Protein AF-A0A928LI05-F1 (afdb_monomer_lite)

Structure (mmCIF, N/CA/C/O backbone):
data_AF-A0A928LI05-F1
#
_entry.id   AF-A0A928LI05-F1
#
loop_
_atom_site.group_PDB
_atom_site.id
_atom_site.type_symbol
_atom_site.label_atom_id
_atom_site.label_alt_id
_atom_site.label_comp_id
_atom_site.label_asym_id
_atom_site.label_entity_id
_atom_site.label_seq_id
_atom_site.pdbx_PDB_ins_code
_atom_site.Cartn_x
_atom_site.Cartn_y
_atom_site.Cartn_z
_atom_site.occupancy
_atom_site.B_iso_or_equiv
_atom_site.auth_seq_id
_atom_site.auth_comp_id
_atom_site.auth_asym_id
_atom_site.auth_atom_id
_atom_site.pdbx_PDB_model_num
ATOM 1 N N . MET A 1 1 ? 38.694 4.059 -34.539 1.00 35.62 1 MET A N 1
ATOM 2 C CA . MET A 1 1 ? 37.375 4.054 -35.201 1.00 35.62 1 MET A CA 1
ATOM 3 C C . MET A 1 1 ? 36.638 2.819 -34.722 1.00 35.62 1 MET A C 1
ATOM 5 O O . MET A 1 1 ? 36.897 1.745 -35.237 1.00 35.62 1 MET A O 1
ATOM 9 N N . TYR A 1 2 ? 35.815 2.958 -33.686 1.00 33.38 2 TYR A N 1
ATOM 10 C CA . TYR A 1 2 ? 34.869 1.930 -33.255 1.00 33.38 2 TYR A CA 1
ATOM 11 C C . TYR A 1 2 ? 33.498 2.598 -33.219 1.00 33.38 2 TYR A C 1
ATOM 13 O O . TYR A 1 2 ? 33.372 3.702 -32.688 1.00 33.38 2 TYR A O 1
ATOM 21 N N . GLY A 1 3 ? 32.549 1.992 -33.929 1.00 30.16 3 GLY A N 1
ATOM 22 C CA . GLY A 1 3 ? 31.228 2.540 -34.193 1.00 30.16 3 GLY A CA 1
ATOM 23 C C . GLY A 1 3 ? 30.350 2.525 -32.948 1.00 30.16 3 GLY A C 1
ATOM 24 O O . GLY A 1 3 ? 30.260 1.513 -32.259 1.00 30.16 3 GLY A O 1
ATOM 25 N N . CYS A 1 4 ? 29.707 3.661 -32.692 1.00 33.50 4 CYS A N 1
ATOM 26 C CA . CYS A 1 4 ? 28.509 3.740 -31.873 1.00 33.50 4 CYS A CA 1
ATOM 27 C C . CYS A 1 4 ? 27.337 3.184 -32.686 1.00 33.50 4 CYS A C 1
ATOM 29 O O . CYS A 1 4 ? 26.903 3.846 -33.627 1.00 33.50 4 CYS A O 1
ATOM 31 N N . ASP A 1 5 ? 26.796 2.032 -32.298 1.00 34.16 5 ASP A N 1
ATOM 32 C CA . ASP A 1 5 ? 25.408 1.692 -32.617 1.00 34.16 5 ASP A CA 1
ATOM 33 C C . ASP A 1 5 ? 24.528 2.186 -31.466 1.00 34.16 5 ASP A C 1
ATOM 35 O O . ASP A 1 5 ? 24.320 1.518 -30.456 1.00 34.16 5 ASP A O 1
ATOM 39 N N . PHE A 1 6 ? 24.059 3.425 -31.605 1.00 36.88 6 PHE A N 1
ATOM 40 C CA . PHE A 1 6 ? 23.029 4.014 -30.755 1.00 36.88 6 PHE A CA 1
ATOM 41 C C . PHE A 1 6 ? 21.668 3.638 -31.361 1.00 36.88 6 PHE A C 1
ATOM 43 O O . PHE A 1 6 ? 21.236 4.237 -32.347 1.00 36.88 6 PHE A O 1
ATOM 50 N N . SER A 1 7 ? 20.981 2.636 -30.804 1.00 37.03 7 SER A N 1
ATOM 51 C CA . SER A 1 7 ? 19.600 2.317 -31.197 1.00 37.03 7 SER A CA 1
ATOM 52 C C . SER A 1 7 ? 18.637 3.348 -30.597 1.00 37.03 7 SER A C 1
ATOM 54 O O . SER A 1 7 ? 18.032 3.144 -29.546 1.00 37.03 7 SER A O 1
ATOM 56 N N . LEU A 1 8 ? 18.493 4.473 -31.293 1.00 40.19 8 LEU A N 1
ATOM 57 C CA . LEU A 1 8 ? 17.522 5.531 -31.028 1.00 40.19 8 LEU A CA 1
ATOM 58 C C . LEU A 1 8 ? 16.100 5.031 -31.372 1.00 40.19 8 LEU A C 1
ATOM 60 O O . LEU A 1 8 ? 15.651 5.166 -32.508 1.00 40.19 8 LEU A O 1
ATOM 64 N N . LYS A 1 9 ? 15.393 4.410 -30.416 1.00 37.53 9 LYS A N 1
ATOM 65 C CA . LYS A 1 9 ? 14.035 3.852 -30.630 1.00 37.53 9 LYS A CA 1
ATOM 66 C C . LYS A 1 9 ? 12.899 4.509 -29.839 1.00 37.53 9 LYS A C 1
ATOM 68 O O . LYS A 1 9 ? 11.770 4.037 -29.912 1.00 37.53 9 LYS A O 1
ATOM 73 N N . LYS A 1 10 ? 13.133 5.623 -29.146 1.00 37.00 10 LYS A N 1
ATOM 74 C CA . LYS A 1 10 ? 12.058 6.364 -28.465 1.00 37.00 10 LYS A CA 1
ATOM 75 C C . LYS A 1 10 ? 11.673 7.608 -29.276 1.00 37.00 10 LYS A C 1
ATOM 77 O O . LYS A 1 10 ? 12.203 8.689 -29.055 1.00 37.00 10 LYS A O 1
ATOM 82 N N . PHE A 1 11 ? 10.767 7.435 -30.243 1.00 36.62 11 PHE A N 1
ATOM 83 C CA . PHE A 1 11 ? 10.037 8.534 -30.889 1.00 36.62 11 PHE A CA 1
ATOM 84 C C . PHE A 1 11 ? 8.582 8.510 -30.408 1.00 36.62 11 PHE A C 1
ATOM 86 O O . PHE A 1 11 ? 7.882 7.512 -30.556 1.00 36.62 11 PHE A O 1
ATOM 93 N N . ILE A 1 12 ? 8.162 9.614 -29.794 1.00 44.81 12 ILE A N 1
ATOM 94 C CA . ILE A 1 12 ? 6.863 9.804 -29.145 1.00 44.81 12 ILE A CA 1
ATOM 95 C C . ILE A 1 12 ? 5.776 10.036 -30.204 1.00 44.81 12 ILE A C 1
ATOM 97 O O . ILE A 1 12 ? 5.910 10.921 -31.050 1.00 44.81 12 ILE A O 1
ATOM 101 N N . ILE A 1 13 ? 4.666 9.302 -30.109 1.00 42.38 13 ILE A N 1
ATOM 102 C CA . ILE A 1 13 ? 3.385 9.640 -30.743 1.00 42.38 13 ILE A CA 1
ATOM 103 C C . ILE A 1 13 ? 2.325 9.595 -29.644 1.00 42.38 13 ILE A C 1
ATOM 105 O O . ILE A 1 13 ? 2.112 8.531 -29.082 1.00 42.38 13 ILE A O 1
ATOM 109 N N . PHE A 1 14 ? 1.703 10.738 -29.330 1.00 35.16 14 PHE A N 1
ATOM 110 C CA . PHE A 1 14 ? 0.244 10.939 -29.253 1.00 35.16 14 PHE A CA 1
ATOM 111 C C . PHE A 1 14 ? -0.089 12.304 -28.626 1.00 35.16 14 PHE A C 1
ATOM 113 O O . PHE A 1 14 ? 0.187 12.555 -27.458 1.00 35.16 14 PHE A O 1
ATOM 120 N N . LEU A 1 15 ? -0.769 13.162 -29.391 1.00 35.78 15 LEU A N 1
ATOM 121 C CA . LEU A 1 15 ? -1.708 14.137 -28.837 1.00 35.78 15 LEU A CA 1
ATOM 122 C C . LEU A 1 15 ? -2.837 14.349 -29.857 1.00 35.78 15 LEU A C 1
ATOM 124 O O . LEU A 1 15 ? -2.692 15.098 -30.819 1.00 35.78 15 LEU A O 1
ATOM 128 N N . SER A 1 16 ? -3.964 13.664 -29.668 1.00 35.00 16 SER A N 1
ATOM 129 C CA . SER A 1 16 ? -5.216 13.975 -30.366 1.00 35.00 16 SER A CA 1
ATOM 130 C C . SER A 1 16 ? -6.289 14.283 -29.328 1.00 35.00 16 SER A C 1
ATOM 132 O O . SER A 1 16 ? -7.023 13.404 -28.882 1.00 35.00 16 SER A O 1
ATOM 134 N N . LEU A 1 17 ? -6.352 15.550 -28.924 1.00 31.86 17 LEU A N 1
ATOM 135 C CA . LEU A 1 17 ? -7.432 16.086 -28.105 1.00 31.86 17 LEU A CA 1
ATOM 136 C C . LEU A 1 17 ? -8.541 16.575 -29.053 1.00 31.86 17 LEU A C 1
ATOM 138 O O . LEU A 1 17 ? -8.465 17.676 -29.595 1.00 31.86 17 LEU A O 1
ATOM 142 N N . SER A 1 18 ? -9.563 15.755 -29.303 1.00 34.84 18 SER A N 1
ATOM 143 C CA . SER A 1 18 ? -10.775 16.211 -29.994 1.00 34.84 18 SER A CA 1
ATOM 144 C C . SER A 1 18 ? -11.786 16.720 -28.969 1.00 34.84 18 SER A C 1
ATOM 146 O O . SER A 1 18 ? -12.532 15.950 -28.372 1.00 34.84 18 SER A O 1
ATOM 148 N N . PHE A 1 19 ? -11.815 18.040 -28.785 1.00 33.72 19 PHE A N 1
ATOM 149 C CA . PHE A 1 19 ? -12.934 18.747 -28.166 1.00 33.72 19 PHE A CA 1
ATOM 150 C C . PHE A 1 19 ? -14.145 18.692 -29.110 1.00 33.72 19 PHE A C 1
ATOM 152 O O . PHE A 1 19 ? -14.134 19.316 -30.171 1.00 33.72 19 PHE A O 1
ATOM 159 N N . LEU A 1 20 ? -15.203 17.978 -28.726 1.00 33.56 20 LEU A N 1
ATOM 160 C CA . LEU A 1 20 ? -16.523 18.113 -29.343 1.00 33.56 20 LEU A CA 1
ATOM 161 C C . LEU A 1 20 ? -17.360 19.074 -28.496 1.00 33.56 20 LEU A C 1
ATOM 163 O O . LEU A 1 20 ? -17.925 18.707 -27.468 1.00 33.56 20 LEU A O 1
ATOM 167 N N . LEU A 1 21 ? -17.404 20.328 -28.948 1.00 34.56 21 LEU A N 1
ATOM 168 C CA . LEU A 1 21 ? -18.367 21.331 -28.510 1.00 34.56 21 LEU A CA 1
ATOM 169 C C . LEU A 1 21 ? -19.770 20.929 -28.973 1.00 34.56 21 LEU A C 1
ATOM 171 O O . LEU A 1 21 ? -20.032 20.745 -30.163 1.00 34.56 21 LEU A O 1
ATOM 175 N N . THR A 1 22 ? -20.679 20.832 -28.012 1.00 39.22 22 THR A N 1
ATOM 176 C CA . THR A 1 22 ? -22.116 20.707 -28.226 1.00 39.22 22 THR A CA 1
ATOM 177 C C . THR A 1 22 ? -22.675 22.014 -28.787 1.00 39.22 22 THR A C 1
ATOM 179 O O . THR A 1 22 ? -22.480 23.091 -28.227 1.00 39.22 22 THR A O 1
ATOM 182 N N . SER A 1 23 ? -23.424 21.925 -29.887 1.00 38.59 23 SER A N 1
ATOM 183 C CA . SER A 1 23 ? -24.364 22.972 -30.287 1.00 38.59 23 SER A CA 1
ATOM 184 C C . SER A 1 23 ? -25.741 22.350 -30.496 1.00 38.59 23 SER A C 1
ATOM 186 O O . SER A 1 23 ? -25.925 21.398 -31.251 1.00 38.59 23 SER A O 1
ATOM 188 N N . LEU A 1 24 ? -26.700 22.874 -29.737 1.00 39.91 24 LEU A N 1
ATOM 189 C CA . LEU A 1 24 ? -28.123 22.596 -29.855 1.00 39.91 24 LEU A CA 1
ATOM 190 C C . LEU A 1 24 ? -28.668 23.256 -31.123 1.00 39.91 24 LEU A C 1
ATOM 192 O O . LEU A 1 24 ? -28.438 24.441 -31.354 1.00 39.91 24 LEU A O 1
ATOM 196 N N . SER A 1 25 ? -29.497 22.533 -31.871 1.00 35.75 25 SER A N 1
ATOM 197 C CA . SER A 1 25 ? -30.634 23.139 -32.562 1.00 35.75 25 SER A CA 1
ATOM 198 C C . SER A 1 25 ? -31.793 22.145 -32.681 1.00 35.75 25 SER A C 1
ATOM 200 O O . SER A 1 25 ? -31.625 20.930 -32.717 1.00 35.75 25 SER A O 1
ATOM 202 N N . VAL A 1 26 ? -32.979 22.735 -32.609 1.00 35.50 26 VAL A N 1
ATOM 203 C CA . VAL A 1 26 ? -34.325 22.187 -32.423 1.00 35.50 26 VAL A CA 1
ATOM 204 C C . VAL A 1 26 ? -34.927 21.734 -33.761 1.00 35.50 26 VAL A C 1
ATOM 206 O O . VAL A 1 26 ? -34.692 22.400 -34.764 1.00 35.50 26 VAL A O 1
ATOM 209 N N . GLY A 1 27 ? -35.809 20.718 -33.767 1.00 25.50 27 GLY A N 1
ATOM 210 C CA . GLY A 1 27 ? -36.895 20.669 -34.767 1.00 25.50 27 GLY A CA 1
ATOM 211 C C . GLY A 1 27 ? -37.465 19.305 -35.191 1.00 25.50 27 GLY A C 1
ATOM 212 O O . GLY A 1 27 ? -36.929 18.676 -36.087 1.00 25.50 27 GLY A O 1
ATOM 213 N N . CYS A 1 28 ? -38.613 18.953 -34.594 1.00 27.45 28 CYS A N 1
ATOM 214 C CA . CYS A 1 28 ? -39.814 18.260 -35.118 1.00 27.45 28 CYS A CA 1
ATOM 215 C C . CYS A 1 28 ? -39.770 16.953 -35.961 1.00 27.45 28 CYS A C 1
ATOM 217 O O . CYS A 1 28 ? -39.281 16.916 -37.081 1.00 27.45 28 CYS A O 1
ATOM 219 N N . ASN A 1 29 ? -40.482 15.948 -35.413 1.00 32.44 29 ASN A N 1
ATOM 220 C CA . ASN A 1 29 ? -41.374 14.925 -36.006 1.00 32.44 29 ASN A CA 1
ATOM 221 C C . ASN A 1 29 ? -41.330 14.627 -37.521 1.00 32.44 29 ASN A C 1
ATOM 223 O O . ASN A 1 29 ? -41.657 15.492 -38.322 1.00 32.44 29 ASN A O 1
ATOM 227 N N . ASP A 1 30 ? -41.246 13.334 -37.871 1.00 32.03 30 ASP A N 1
ATOM 228 C CA . ASP A 1 30 ? -42.437 12.587 -38.320 1.00 32.03 30 ASP A CA 1
ATOM 229 C C . ASP A 1 30 ? -42.243 11.056 -38.342 1.00 32.03 30 ASP A C 1
ATOM 231 O O . ASP A 1 30 ? -41.158 10.527 -38.580 1.00 32.03 30 ASP A O 1
ATOM 235 N N . LYS A 1 31 ? -43.342 10.335 -38.088 1.00 30.92 31 LYS A N 1
ATOM 236 C CA . LYS A 1 31 ? -43.483 8.874 -38.237 1.00 30.92 31 LYS A CA 1
ATOM 237 C C . LYS A 1 31 ? -43.527 8.480 -39.720 1.00 30.92 31 LYS A C 1
ATOM 239 O O . LYS A 1 31 ? -44.262 9.111 -40.474 1.00 30.92 31 LYS A O 1
ATOM 244 N N . LYS A 1 32 ? -42.987 7.301 -40.070 1.00 29.84 32 LYS A N 1
ATOM 245 C CA . LYS A 1 32 ? -43.765 6.217 -40.717 1.00 29.84 32 LYS A CA 1
ATOM 246 C C . LYS A 1 32 ? -43.002 4.895 -40.833 1.00 29.84 32 LYS A C 1
ATOM 248 O O . LYS A 1 32 ? -41.791 4.846 -40.999 1.00 29.84 32 LYS A O 1
ATOM 253 N N . GLU A 1 33 ? -43.794 3.836 -40.711 1.00 28.77 33 GLU A N 1
ATOM 254 C CA . GLU A 1 33 ? -43.469 2.414 -40.758 1.00 28.77 33 GLU A CA 1
ATOM 255 C C . GLU A 1 33 ? -42.893 1.947 -42.104 1.00 28.77 33 GLU A C 1
ATOM 257 O O . GLU A 1 33 ? -43.235 2.475 -43.160 1.00 28.77 33 GLU A O 1
ATOM 262 N N . GLY A 1 34 ? -42.133 0.848 -42.073 1.00 27.73 34 GLY A N 1
ATOM 263 C CA . GLY A 1 34 ? -41.734 0.103 -43.266 1.00 27.73 34 GLY A CA 1
ATOM 264 C C . GLY A 1 34 ? -41.150 -1.264 -42.920 1.00 27.73 34 GLY A C 1
ATOM 265 O O . GLY A 1 34 ? -39.995 -1.392 -42.545 1.00 27.73 34 GLY A O 1
ATOM 266 N N . LYS A 1 35 ? -41.995 -2.288 -42.997 1.00 27.44 35 LYS A N 1
ATOM 267 C CA . LYS A 1 35 ? -41.780 -3.687 -42.601 1.00 27.44 35 LYS A CA 1
ATOM 268 C C . LYS A 1 35 ? -40.886 -4.469 -43.587 1.00 27.44 35 LYS A C 1
ATOM 270 O O . LYS A 1 35 ? -41.019 -4.283 -44.789 1.00 27.44 35 LYS A O 1
ATOM 275 N N . LYS A 1 36 ? -40.256 -5.520 -43.031 1.00 27.95 36 LYS A N 1
ATOM 276 C CA . LYS A 1 36 ? -40.051 -6.904 -43.551 1.00 27.95 36 LYS A CA 1
ATOM 277 C C . LYS A 1 36 ? -38.719 -7.289 -44.232 1.00 27.95 36 LYS A C 1
ATOM 279 O O . LYS A 1 36 ? -38.421 -6.816 -45.313 1.00 27.95 36 LYS A O 1
ATOM 284 N N . LYS A 1 37 ? -38.100 -8.319 -43.605 1.00 24.08 37 LYS A N 1
ATOM 285 C CA . LYS A 1 37 ? -37.759 -9.686 -44.102 1.00 24.08 37 LYS A CA 1
ATOM 286 C C . LYS A 1 37 ? -36.922 -9.761 -45.395 1.00 24.08 37 LYS A C 1
ATOM 288 O O . LYS A 1 37 ? -37.259 -9.128 -46.372 1.00 24.08 37 LYS A O 1
ATOM 293 N N . ASN A 1 38 ? -35.932 -10.635 -45.552 1.00 25.28 38 ASN A N 1
ATOM 294 C CA . ASN A 1 38 ? -35.693 -11.946 -44.950 1.00 25.28 38 ASN A CA 1
ATOM 295 C C . ASN A 1 38 ? -34.285 -12.427 -45.381 1.00 25.28 38 ASN A C 1
ATOM 297 O O . ASN A 1 38 ? -33.856 -12.113 -46.486 1.00 25.28 38 ASN A O 1
ATOM 301 N N . THR A 1 39 ? -33.634 -13.203 -44.511 1.00 24.42 39 THR A N 1
ATOM 302 C CA . THR A 1 39 ? -32.922 -14.471 -44.794 1.00 24.42 39 THR A CA 1
ATOM 303 C C . THR A 1 39 ? -32.320 -14.740 -46.186 1.00 24.42 39 THR A C 1
ATOM 305 O O . THR A 1 39 ? -33.052 -14.892 -47.157 1.00 24.42 39 THR A O 1
ATOM 308 N N . ASN A 1 40 ? -31.017 -15.052 -46.245 1.00 27.69 40 ASN A N 1
ATOM 309 C CA . ASN A 1 40 ? -30.520 -16.443 -46.252 1.00 27.69 40 ASN A CA 1
ATOM 310 C C . ASN A 1 40 ? -28.981 -16.522 -46.391 1.00 27.69 40 ASN A C 1
ATOM 312 O O . ASN A 1 40 ? -28.377 -15.903 -47.257 1.00 27.69 40 ASN A O 1
ATOM 316 N N . LYS A 1 41 ? -28.385 -17.342 -45.520 1.00 27.47 41 LYS A N 1
ATOM 317 C CA . LYS A 1 41 ? -27.114 -18.084 -45.663 1.00 27.47 41 LYS A CA 1
ATOM 318 C C . LYS A 1 41 ? -27.492 -19.493 -46.211 1.00 27.47 41 LYS A C 1
ATOM 320 O O . LYS A 1 41 ? -28.693 -19.776 -46.212 1.00 27.47 41 LYS A O 1
ATOM 325 N N . PRO A 1 42 ? -26.591 -20.484 -46.358 1.00 50.00 42 PRO A N 1
ATOM 326 C CA . PRO A 1 42 ? -25.266 -20.625 -47.002 1.00 50.00 42 PRO A CA 1
ATOM 327 C C . PRO A 1 42 ? -25.310 -21.630 -48.184 1.00 50.00 42 PRO A C 1
ATOM 329 O O . PRO A 1 42 ? -26.290 -22.339 -48.334 1.00 50.00 42 PRO A O 1
ATOM 332 N N . GLU A 1 43 ? -24.197 -21.809 -48.902 1.00 24.67 43 GLU A N 1
ATOM 333 C CA . GLU A 1 43 ? -23.728 -23.100 -49.474 1.00 24.67 43 GLU A CA 1
ATOM 334 C C . GLU A 1 43 ? -22.270 -22.871 -49.937 1.00 24.67 43 GLU A C 1
ATOM 336 O O . GLU A 1 43 ? -21.998 -21.880 -50.604 1.00 24.67 43 GLU A O 1
ATOM 341 N N . SER A 1 44 ? -21.237 -23.487 -49.348 1.00 30.19 44 SER A N 1
ATOM 342 C CA . SER A 1 44 ? -20.767 -24.884 -49.433 1.00 30.19 44 SER A CA 1
ATOM 343 C C . SER A 1 44 ? -20.281 -25.305 -50.823 1.00 30.19 44 SER A C 1
ATOM 345 O O . SER A 1 44 ? -21.088 -25.530 -51.715 1.00 30.19 44 SER A O 1
ATOM 347 N N . SER A 1 45 ? -18.970 -25.542 -50.947 1.00 31.25 45 SER A N 1
ATOM 348 C CA . SER A 1 45 ? -18.421 -26.615 -51.786 1.00 31.25 45 SER A CA 1
ATOM 349 C C . SER A 1 45 ? -16.977 -26.926 -51.374 1.00 31.25 45 SER A C 1
ATOM 351 O O . SER A 1 45 ? -16.082 -26.098 -51.538 1.00 31.25 45 SER A O 1
ATOM 353 N N . ALA A 1 46 ? -16.770 -28.127 -50.841 1.00 28.09 46 ALA A N 1
ATOM 354 C CA . ALA A 1 46 ? -15.488 -28.826 -50.842 1.00 28.09 46 ALA A CA 1
ATOM 355 C C . ALA A 1 46 ? -15.327 -29.592 -52.172 1.00 28.09 46 ALA A C 1
ATOM 357 O O . ALA A 1 46 ? -16.341 -29.901 -52.795 1.00 28.09 46 ALA A O 1
ATOM 358 N N . VAL A 1 47 ? -14.092 -29.915 -52.582 1.00 29.69 47 VAL A N 1
ATOM 359 C CA . VAL A 1 47 ? -13.568 -31.290 -52.795 1.00 29.69 47 VAL A CA 1
ATOM 360 C C . VAL A 1 47 ? -12.123 -31.233 -53.337 1.00 29.69 47 VAL A C 1
ATOM 362 O O . VAL A 1 47 ? -11.727 -30.317 -54.052 1.00 29.69 47 VAL A O 1
ATOM 365 N N . GLU A 1 48 ? -11.376 -32.239 -52.889 1.00 28.36 48 GLU A N 1
ATOM 366 C CA . GLU A 1 48 ? -9.979 -32.661 -53.031 1.00 28.36 48 GLU A CA 1
ATOM 367 C C . GLU A 1 48 ? -9.388 -32.785 -54.451 1.00 28.36 48 GLU A C 1
ATOM 369 O O . GLU A 1 48 ? -10.105 -33.046 -55.414 1.00 28.36 48 GLU A O 1
ATOM 374 N N . ALA A 1 49 ? -8.047 -32.781 -54.533 1.00 26.89 49 ALA A N 1
ATOM 375 C CA . ALA A 1 49 ? -7.266 -33.901 -55.090 1.00 26.89 49 ALA A CA 1
ATOM 376 C C . ALA A 1 49 ? -5.763 -33.761 -54.759 1.00 26.89 49 ALA A C 1
ATOM 378 O O . ALA A 1 49 ? -5.155 -32.712 -54.959 1.00 26.89 49 ALA A O 1
ATOM 379 N N . SER A 1 50 ? -5.189 -34.848 -54.249 1.00 28.12 50 SER A N 1
ATOM 380 C CA . SER A 1 50 ? -3.809 -35.026 -53.788 1.00 28.12 50 SER A CA 1
ATOM 381 C C . SER A 1 50 ? -2.791 -35.165 -54.926 1.00 28.12 50 SER A C 1
ATOM 383 O O . SER A 1 50 ? -3.097 -35.786 -55.941 1.00 28.12 50 SER A O 1
ATOM 385 N N . GLN A 1 51 ? -1.541 -34.747 -54.693 1.00 30.52 51 GLN A N 1
ATOM 386 C CA . GLN A 1 51 ? -0.367 -35.472 -55.193 1.00 30.52 51 GLN A CA 1
ATOM 387 C C . GLN A 1 51 ? 0.870 -35.217 -54.321 1.00 30.52 51 GLN A C 1
ATOM 389 O O . GLN A 1 51 ? 1.192 -34.092 -53.950 1.00 30.52 51 GLN A O 1
ATOM 394 N N . GLU A 1 52 ? 1.503 -36.328 -53.973 1.00 27.80 52 GLU A N 1
ATOM 395 C CA . GLU A 1 52 ? 2.644 -36.525 -53.089 1.00 27.80 52 GLU A CA 1
ATOM 396 C C . GLU A 1 52 ? 3.945 -36.416 -53.899 1.00 27.80 52 GLU A C 1
ATOM 398 O O . GLU A 1 52 ? 4.087 -37.097 -54.914 1.00 27.80 52 GLU A O 1
ATOM 403 N N . VAL A 1 53 ? 4.903 -35.597 -53.451 1.00 28.72 53 VAL A N 1
ATOM 404 C CA . VAL A 1 53 ? 6.329 -35.789 -53.754 1.00 28.72 53 VAL A CA 1
ATOM 405 C C . VAL A 1 53 ? 7.120 -35.487 -52.487 1.00 28.72 53 VAL A C 1
ATOM 407 O O . VAL A 1 53 ? 7.092 -34.388 -51.939 1.00 28.72 53 VAL A O 1
ATOM 410 N N . THR A 1 54 ? 7.786 -36.531 -52.021 1.00 28.22 54 THR A N 1
ATOM 411 C CA . THR A 1 54 ? 8.792 -36.575 -50.969 1.00 28.22 54 THR A CA 1
ATOM 412 C C . THR A 1 54 ? 10.008 -35.723 -51.310 1.00 28.22 54 THR A C 1
ATOM 414 O O . THR A 1 54 ? 10.577 -35.912 -52.379 1.00 28.22 54 THR A O 1
ATOM 417 N N . GLU A 1 55 ? 10.491 -34.925 -50.360 1.00 31.38 55 GLU A N 1
ATOM 418 C CA . GLU A 1 55 ? 11.928 -34.720 -50.157 1.00 31.38 55 GLU A CA 1
ATOM 419 C C . GLU A 1 55 ? 12.180 -34.213 -48.733 1.00 31.38 55 GLU A C 1
ATOM 421 O O . GLU A 1 55 ? 11.610 -33.227 -48.271 1.00 31.38 55 GLU A O 1
ATOM 426 N N . ALA A 1 56 ? 12.993 -34.977 -48.008 1.00 29.27 56 ALA A N 1
ATOM 427 C CA . ALA A 1 56 ? 13.461 -34.658 -46.678 1.00 29.27 56 ALA A CA 1
ATOM 428 C C . ALA A 1 56 ? 14.653 -33.706 -46.789 1.00 29.27 56 ALA A C 1
ATOM 430 O O . ALA A 1 56 ? 15.664 -34.080 -47.377 1.00 29.27 56 ALA A O 1
ATOM 431 N N . ASP A 1 57 ? 14.583 -32.538 -46.153 1.00 25.84 57 ASP A N 1
ATOM 432 C CA . ASP A 1 57 ? 15.793 -31.911 -45.635 1.00 25.84 57 ASP A CA 1
ATOM 433 C C . ASP A 1 57 ? 15.517 -31.065 -44.386 1.00 25.84 57 ASP A C 1
ATOM 435 O O . ASP A 1 57 ? 14.424 -30.559 -44.136 1.00 25.84 57 ASP A O 1
ATOM 439 N N . LYS A 1 58 ? 16.551 -31.030 -43.558 1.00 38.53 58 LYS A N 1
ATOM 440 C CA . LYS A 1 58 ? 16.630 -30.675 -42.144 1.00 38.53 58 LYS A CA 1
ATOM 441 C C . LYS A 1 58 ? 15.963 -29.346 -41.784 1.00 38.53 58 LYS A C 1
ATOM 443 O O . LYS A 1 58 ? 16.415 -28.284 -42.202 1.00 38.53 58 LYS A O 1
ATOM 448 N N . SER A 1 59 ? 15.016 -29.400 -40.850 1.00 29.50 59 SER A N 1
ATOM 449 C CA . SER A 1 59 ? 14.661 -28.249 -40.017 1.00 29.50 59 SER A CA 1
ATOM 450 C C . SER A 1 59 ? 15.049 -28.556 -38.577 1.00 29.50 59 SER A C 1
ATOM 452 O O . SER A 1 59 ? 14.504 -29.462 -37.944 1.00 29.50 59 SER A O 1
ATOM 454 N N . ALA A 1 60 ? 16.067 -27.845 -38.097 1.00 30.34 60 ALA A N 1
ATOM 455 C CA . ALA A 1 60 ? 16.482 -27.861 -36.709 1.00 30.34 60 ALA A CA 1
ATOM 456 C C . ALA A 1 60 ? 15.293 -27.436 -35.839 1.00 30.34 60 ALA A C 1
ATOM 458 O O . ALA A 1 60 ? 14.813 -26.308 -35.940 1.00 30.34 60 ALA A O 1
ATOM 459 N N . ALA A 1 61 ? 14.810 -28.354 -35.001 1.00 31.61 61 ALA A N 1
ATOM 460 C CA . ALA A 1 61 ? 13.840 -28.039 -33.969 1.00 31.61 61 ALA A CA 1
ATOM 461 C C . ALA A 1 61 ? 14.439 -26.947 -33.072 1.00 31.61 61 ALA A C 1
ATOM 463 O O . ALA A 1 61 ? 15.464 -27.165 -32.422 1.00 31.61 61 ALA A O 1
ATOM 464 N N . ALA A 1 62 ? 13.821 -25.766 -33.073 1.00 32.22 62 ALA A N 1
ATOM 465 C CA . ALA A 1 62 ? 14.124 -24.737 -32.095 1.00 32.22 62 ALA A CA 1
ATOM 466 C C . ALA A 1 62 ? 13.904 -25.343 -30.695 1.00 32.22 62 ALA A C 1
ATOM 468 O O . ALA A 1 62 ? 12.900 -26.038 -30.497 1.00 32.22 62 ALA A O 1
ATOM 469 N N . PRO A 1 63 ? 14.821 -25.153 -29.733 1.00 30.64 63 PRO A N 1
ATOM 470 C CA . PRO A 1 63 ? 14.620 -25.692 -28.401 1.00 30.64 63 PRO A CA 1
ATOM 471 C C . PRO A 1 63 ? 13.385 -25.025 -27.791 1.00 30.64 63 PRO A C 1
ATOM 473 O O . PRO A 1 63 ? 13.320 -23.804 -27.670 1.00 30.64 63 PRO A O 1
ATOM 476 N N . LEU A 1 64 ? 12.397 -25.847 -27.430 1.00 28.08 64 LEU A N 1
ATOM 477 C CA . LEU A 1 64 ? 11.282 -25.460 -26.574 1.00 28.08 64 LEU A CA 1
ATOM 478 C C . LEU A 1 64 ? 11.874 -24.880 -25.286 1.00 28.08 64 LEU A C 1
ATOM 480 O O . LEU A 1 64 ? 12.387 -25.624 -24.450 1.00 28.08 64 LEU A O 1
ATOM 484 N N . ILE A 1 65 ? 11.825 -23.557 -25.137 1.00 32.41 65 ILE A N 1
ATOM 485 C CA . ILE A 1 65 ? 12.067 -22.899 -23.855 1.00 32.41 65 ILE A CA 1
ATOM 486 C C . ILE A 1 65 ? 10.908 -23.333 -22.960 1.00 32.41 65 ILE A C 1
ATOM 488 O O . ILE A 1 65 ? 9.774 -22.878 -23.104 1.00 32.41 65 ILE A O 1
ATOM 492 N N . SER A 1 66 ? 11.171 -24.309 -22.097 1.00 33.34 66 SER A N 1
ATOM 493 C CA . SER A 1 66 ? 10.211 -24.797 -21.119 1.00 33.34 66 SER A CA 1
ATOM 494 C C . SER A 1 66 ? 9.784 -23.645 -20.213 1.00 33.34 66 SER A C 1
ATOM 496 O O . SER A 1 66 ? 10.623 -23.037 -19.546 1.00 33.34 66 SER A O 1
ATOM 498 N N . LYS A 1 67 ? 8.475 -23.373 -20.183 1.00 33.69 67 LYS A N 1
ATOM 499 C CA . LYS A 1 67 ? 7.803 -22.547 -19.173 1.00 33.69 67 LYS A CA 1
ATOM 500 C C . LYS A 1 67 ? 8.340 -22.924 -17.781 1.00 33.69 67 LYS A C 1
ATOM 502 O O . LYS A 1 67 ? 8.265 -24.108 -17.452 1.00 33.69 67 LYS A O 1
ATOM 507 N N . PRO A 1 68 ? 8.866 -21.983 -16.976 1.00 36.06 68 PRO A N 1
ATOM 508 C CA . PRO A 1 68 ? 9.331 -22.302 -15.632 1.00 36.06 68 PRO A CA 1
ATOM 509 C C . PRO A 1 68 ? 8.187 -22.910 -14.817 1.00 36.06 68 PRO A C 1
ATOM 511 O O . PRO A 1 68 ? 7.086 -22.356 -14.756 1.00 36.06 68 PRO A O 1
ATOM 514 N N . GLU A 1 69 ? 8.437 -24.088 -14.254 1.00 28.89 69 GLU A N 1
ATOM 515 C CA . GLU A 1 69 ? 7.484 -24.822 -13.432 1.00 28.89 69 GLU A CA 1
ATOM 516 C C . GLU A 1 69 ? 7.335 -24.140 -12.066 1.00 28.89 69 GLU A C 1
ATOM 518 O O . GLU A 1 69 ? 8.306 -23.747 -11.420 1.00 28.89 69 GLU A O 1
ATOM 523 N N . LEU A 1 70 ? 6.075 -23.951 -11.679 1.00 32.09 70 LEU A N 1
ATOM 524 C CA . LEU A 1 70 ? 5.613 -23.117 -10.579 1.00 32.09 70 LEU A CA 1
ATOM 525 C C . LEU A 1 70 ? 5.765 -23.864 -9.242 1.00 32.09 70 LEU A C 1
ATOM 527 O O . LEU A 1 70 ? 5.067 -24.850 -9.009 1.00 32.09 70 LEU A O 1
ATOM 531 N N . VAL A 1 71 ? 6.615 -23.375 -8.337 1.00 28.11 71 VAL A N 1
ATOM 532 C CA . VAL A 1 71 ? 6.637 -23.819 -6.933 1.00 28.11 71 VAL A CA 1
ATOM 533 C C . VAL A 1 71 ? 5.981 -22.728 -6.093 1.00 28.11 71 VAL A C 1
ATOM 535 O O . VAL A 1 71 ? 6.508 -21.626 -6.004 1.00 28.11 71 VAL A O 1
ATOM 538 N N . ILE A 1 72 ? 4.821 -23.023 -5.498 1.00 30.09 72 ILE A N 1
ATOM 539 C CA . ILE A 1 72 ? 4.107 -22.107 -4.595 1.00 30.09 72 ILE A CA 1
ATOM 540 C C . ILE A 1 72 ? 4.556 -22.394 -3.154 1.00 30.09 72 ILE A C 1
ATOM 542 O O . ILE A 1 72 ? 4.076 -23.369 -2.564 1.00 30.09 72 ILE A O 1
ATOM 546 N N . PRO A 1 73 ? 5.436 -21.587 -2.533 1.00 28.80 73 PRO A N 1
ATOM 547 C CA . PRO A 1 73 ? 5.626 -21.664 -1.095 1.00 28.80 73 PRO A CA 1
ATOM 548 C C . PRO A 1 73 ? 4.376 -21.116 -0.394 1.00 28.80 73 PRO A C 1
ATOM 550 O O . PRO A 1 73 ? 4.058 -19.930 -0.455 1.00 28.80 73 PRO A O 1
ATOM 553 N N . HIS A 1 74 ? 3.660 -22.001 0.301 1.00 32.28 74 HIS A N 1
ATOM 554 C CA . HIS A 1 74 ? 2.618 -21.652 1.269 1.00 32.28 74 HIS A CA 1
ATOM 555 C C . HIS A 1 74 ? 3.252 -21.005 2.512 1.00 32.28 74 HIS A C 1
ATOM 557 O O . HIS A 1 74 ? 3.326 -21.624 3.567 1.00 32.28 74 HIS A O 1
ATOM 563 N N . ASN A 1 75 ? 3.764 -19.781 2.373 1.00 30.39 75 ASN A N 1
ATOM 564 C CA . ASN A 1 75 ? 3.959 -18.813 3.452 1.00 30.39 75 ASN A CA 1
ATOM 565 C C . ASN A 1 75 ? 4.384 -17.482 2.811 1.00 30.39 75 ASN A C 1
ATOM 567 O O . ASN A 1 75 ? 5.563 -17.291 2.526 1.00 30.39 75 ASN A O 1
ATOM 571 N N . VAL A 1 76 ? 3.447 -16.574 2.523 1.00 38.88 76 VAL A N 1
ATOM 572 C CA . VAL A 1 76 ? 3.781 -15.278 1.903 1.00 38.88 76 VAL A CA 1
ATOM 573 C C . VAL A 1 76 ? 4.361 -14.344 2.972 1.00 38.88 76 VAL A C 1
ATOM 575 O O . VAL A 1 76 ? 3.701 -13.429 3.460 1.00 38.88 76 VAL A O 1
ATOM 578 N N . LYS A 1 77 ? 5.609 -14.602 3.367 1.00 40.31 77 LYS A N 1
ATOM 579 C CA . LYS A 1 77 ? 6.575 -13.509 3.443 1.00 40.31 77 LYS A CA 1
ATOM 580 C C . LYS A 1 77 ? 7.011 -13.252 1.993 1.00 40.31 77 LYS A C 1
ATOM 582 O O . LYS A 1 77 ? 7.269 -14.236 1.294 1.00 40.31 77 LYS A O 1
ATOM 587 N N . PRO A 1 78 ? 7.128 -11.996 1.526 1.00 46.66 78 PRO A N 1
ATOM 588 C CA . PRO A 1 78 ? 8.074 -11.723 0.449 1.00 46.66 78 PRO A CA 1
ATOM 589 C C . PRO A 1 78 ? 9.375 -12.433 0.831 1.00 46.66 78 PRO A C 1
ATOM 591 O O . PRO A 1 78 ? 9.774 -12.363 1.997 1.00 46.66 78 PRO A O 1
ATOM 594 N N . ALA A 1 79 ? 9.999 -13.184 -0.074 1.00 48.31 79 ALA A N 1
ATOM 595 C CA . ALA A 1 79 ? 11.352 -13.645 0.196 1.00 48.31 79 ALA A CA 1
ATOM 596 C C . ALA A 1 79 ? 12.174 -12.384 0.499 1.00 48.31 79 ALA A C 1
ATOM 598 O O . ALA A 1 79 ? 12.333 -11.553 -0.396 1.00 48.31 79 ALA A O 1
ATOM 599 N N . GLN A 1 80 ? 12.579 -12.189 1.762 1.00 50.59 80 GLN A N 1
ATOM 600 C CA . GLN A 1 80 ? 13.383 -11.032 2.154 1.00 50.59 80 GLN A CA 1
ATOM 601 C C . GLN A 1 80 ? 14.539 -10.914 1.157 1.00 50.59 80 GLN A C 1
ATOM 603 O O . GLN A 1 80 ? 15.245 -11.896 0.910 1.00 50.59 80 GLN A O 1
ATOM 608 N N . GLY A 1 81 ? 14.657 -9.747 0.522 1.00 52.53 81 GLY A N 1
ATOM 609 C CA . GLY A 1 81 ? 15.708 -9.449 -0.450 1.00 52.53 81 GLY A CA 1
ATOM 610 C C . GLY A 1 81 ? 15.475 -9.870 -1.910 1.00 52.53 81 GLY A C 1
ATOM 611 O O . GLY A 1 81 ? 16.417 -9.776 -2.693 1.00 52.53 81 GLY A O 1
ATOM 612 N N . SER A 1 82 ? 14.281 -10.314 -2.331 1.00 70.56 82 SER A N 1
ATOM 613 C CA . SER A 1 82 ? 14.008 -10.602 -3.756 1.00 70.56 82 SER A CA 1
ATOM 614 C C . SER A 1 82 ? 12.724 -9.934 -4.255 1.00 70.56 82 SER A C 1
ATOM 616 O O . SER A 1 82 ? 11.682 -10.567 -4.429 1.00 70.56 82 SER A O 1
ATOM 618 N N . TYR A 1 83 ? 12.816 -8.623 -4.479 1.00 86.50 83 TYR A N 1
ATOM 619 C CA . TYR A 1 83 ? 11.746 -7.781 -5.024 1.00 86.50 83 TYR A CA 1
ATOM 620 C C . TYR A 1 83 ? 11.950 -7.475 -6.518 1.00 86.50 83 TYR A C 1
ATOM 622 O O . TYR A 1 83 ? 11.018 -7.038 -7.193 1.00 86.50 83 TYR A O 1
ATOM 630 N N . VAL A 1 84 ? 13.155 -7.726 -7.042 1.00 91.81 84 VAL A N 1
ATOM 631 C CA . VAL A 1 84 ? 13.572 -7.410 -8.415 1.00 91.81 84 VAL A CA 1
ATOM 632 C C . VAL A 1 84 ? 13.677 -8.669 -9.282 1.00 91.81 84 VAL A C 1
ATOM 634 O O . VAL A 1 84 ? 14.392 -9.612 -8.949 1.00 91.81 84 VAL A O 1
ATOM 637 N N . VAL A 1 85 ? 13.024 -8.637 -10.444 1.00 92.38 85 VAL A N 1
ATOM 638 C CA . VAL A 1 85 ? 13.113 -9.615 -11.536 1.00 92.38 85 VAL A CA 1
ATOM 639 C C . VAL A 1 85 ? 13.691 -8.909 -12.771 1.00 92.38 85 VAL A C 1
ATOM 641 O O . VAL A 1 85 ? 12.956 -8.396 -13.615 1.00 92.38 85 VAL A O 1
ATOM 644 N N . ASP A 1 86 ? 15.022 -8.836 -12.865 1.00 93.69 86 ASP A N 1
ATOM 645 C CA . ASP A 1 86 ? 15.732 -8.102 -13.929 1.00 93.69 86 ASP A CA 1
ATOM 646 C C . ASP A 1 86 ? 16.047 -8.987 -15.154 1.00 93.69 86 ASP A C 1
ATOM 648 O O . ASP A 1 86 ? 17.203 -9.296 -15.449 1.00 93.69 86 ASP A O 1
ATOM 652 N N . ASN A 1 87 ? 15.018 -9.440 -15.882 1.00 93.31 87 ASN A N 1
ATOM 653 C CA . ASN A 1 87 ? 15.219 -10.347 -17.022 1.00 93.31 87 ASN A CA 1
ATOM 654 C C . ASN A 1 87 ? 15.918 -9.669 -18.212 1.00 93.31 87 ASN A C 1
ATOM 656 O O . ASN A 1 87 ? 16.610 -10.349 -18.971 1.00 93.31 87 ASN A O 1
ATOM 660 N N . ALA A 1 88 ? 15.760 -8.351 -18.366 1.00 94.38 88 ALA A N 1
ATOM 661 C CA . ALA A 1 88 ? 16.428 -7.570 -19.410 1.00 94.38 88 ALA A CA 1
ATOM 662 C C . ALA A 1 88 ? 17.860 -7.142 -19.030 1.00 94.38 88 ALA A C 1
ATOM 664 O O . ALA A 1 88 ? 18.558 -6.550 -19.852 1.00 94.38 88 ALA A O 1
ATOM 665 N N . LYS A 1 89 ? 18.322 -7.463 -17.809 1.00 95.31 89 LYS A N 1
ATOM 666 C CA . LYS A 1 89 ? 19.676 -7.149 -17.314 1.00 95.31 89 LYS A CA 1
ATOM 667 C C . LYS A 1 89 ? 20.007 -5.657 -17.423 1.00 95.31 89 LYS A C 1
ATOM 669 O O . LYS A 1 89 ? 21.086 -5.281 -17.886 1.00 95.31 89 LYS A O 1
ATOM 674 N N . LEU A 1 90 ? 19.039 -4.815 -17.063 1.00 95.56 90 LEU A N 1
ATOM 675 C CA . LEU A 1 90 ? 19.154 -3.358 -17.140 1.00 95.56 90 LEU A CA 1
ATOM 676 C C . LEU A 1 90 ? 19.778 -2.760 -15.879 1.00 95.56 90 LEU A C 1
ATOM 678 O O . LEU A 1 90 ? 20.201 -1.605 -15.913 1.00 95.56 90 LEU A O 1
ATOM 682 N N . LEU A 1 91 ? 19.817 -3.520 -14.783 1.00 95.38 91 LEU A N 1
ATOM 683 C CA . LEU A 1 91 ? 20.282 -3.062 -13.485 1.00 95.38 91 LEU A CA 1
ATOM 684 C C . LEU A 1 91 ? 21.627 -3.697 -13.139 1.00 95.38 91 LEU A C 1
ATOM 686 O O . LEU A 1 91 ? 21.876 -4.880 -13.360 1.00 95.38 91 LEU A O 1
ATOM 690 N N . SER A 1 92 ? 22.503 -2.892 -12.553 1.00 95.38 92 SER A N 1
ATOM 691 C CA . SER A 1 92 ? 23.686 -3.393 -11.857 1.00 95.38 92 SER A CA 1
ATOM 692 C C . SER A 1 92 ? 23.316 -4.033 -10.513 1.00 95.38 92 SER A C 1
ATOM 694 O O . SER A 1 92 ? 22.282 -3.711 -9.928 1.00 95.38 92 SER A O 1
ATOM 696 N N . ASP A 1 93 ? 24.198 -4.874 -9.964 1.00 93.81 93 ASP A N 1
ATOM 697 C CA . ASP A 1 93 ? 24.005 -5.485 -8.637 1.00 93.81 93 ASP A CA 1
ATOM 698 C C . ASP A 1 93 ? 23.767 -4.434 -7.534 1.00 93.81 93 ASP A C 1
ATOM 700 O O . ASP A 1 93 ? 22.959 -4.638 -6.628 1.00 93.81 93 ASP A O 1
ATOM 704 N N . GLU A 1 94 ? 24.431 -3.276 -7.629 1.00 94.94 94 GLU A N 1
ATOM 705 C CA . GLU A 1 94 ? 24.241 -2.160 -6.696 1.00 94.94 94 GLU A CA 1
ATOM 706 C C . GLU A 1 94 ? 22.841 -1.540 -6.823 1.00 94.94 94 GLU A C 1
ATOM 708 O O . GLU A 1 94 ? 22.203 -1.229 -5.816 1.00 94.94 94 GLU A O 1
ATOM 713 N N . GLU A 1 95 ? 22.337 -1.362 -8.046 1.00 95.75 95 GLU A N 1
ATOM 714 C CA . GLU A 1 95 ? 20.982 -0.853 -8.278 1.00 95.75 95 GLU A CA 1
ATOM 715 C C . GLU A 1 95 ? 19.916 -1.851 -7.829 1.00 95.75 95 GLU A C 1
ATOM 717 O O . GLU A 1 95 ? 18.926 -1.435 -7.228 1.00 95.75 95 GLU A O 1
ATOM 722 N N . ILE A 1 96 ? 20.133 -3.151 -8.059 1.00 94.44 96 ILE A N 1
ATOM 723 C CA . ILE A 1 96 ? 19.259 -4.220 -7.563 1.00 94.44 96 ILE A CA 1
ATOM 724 C C . ILE A 1 96 ? 19.191 -4.171 -6.035 1.00 94.44 96 ILE A C 1
ATOM 726 O O . ILE A 1 96 ? 18.093 -4.183 -5.481 1.00 94.44 96 ILE A O 1
ATOM 730 N N . SER A 1 97 ? 20.339 -4.059 -5.355 1.00 92.88 97 SER A N 1
ATOM 731 C CA . SER A 1 97 ? 20.385 -3.940 -3.892 1.00 92.88 97 SER A CA 1
ATOM 732 C C . SER A 1 97 ? 19.587 -2.732 -3.410 1.00 92.88 97 SER A C 1
ATOM 734 O O . SER A 1 97 ? 18.682 -2.891 -2.602 1.00 92.88 97 SER A O 1
ATOM 736 N N . LYS A 1 98 ? 19.835 -1.541 -3.972 1.00 94.81 98 LYS A N 1
ATOM 737 C CA . LYS A 1 98 ? 19.110 -0.315 -3.591 1.00 94.81 98 LYS A CA 1
ATOM 738 C C . LYS A 1 98 ? 17.604 -0.429 -3.813 1.00 94.81 98 LYS A C 1
ATOM 740 O O . LYS A 1 98 ? 16.821 0.055 -3.002 1.00 94.81 98 LYS A O 1
ATOM 745 N N . CYS A 1 99 ? 17.200 -1.049 -4.918 1.00 95.31 99 CYS A N 1
ATOM 746 C CA . CYS A 1 99 ? 15.797 -1.298 -5.219 1.00 95.31 99 CYS A CA 1
ATOM 747 C C . CYS A 1 99 ? 15.158 -2.252 -4.207 1.00 95.31 99 CYS A C 1
ATOM 749 O O . CYS A 1 99 ? 14.044 -1.993 -3.760 1.00 95.31 99 CYS A O 1
ATOM 751 N N . ASN A 1 100 ? 15.857 -3.327 -3.834 1.00 93.69 100 ASN A N 1
ATOM 752 C CA . ASN A 1 100 ? 15.383 -4.270 -2.826 1.00 93.69 100 ASN A CA 1
ATOM 753 C C . ASN A 1 100 ? 15.269 -3.612 -1.445 1.00 93.69 100 ASN A C 1
ATOM 755 O O . ASN A 1 100 ? 14.215 -3.725 -0.827 1.00 93.69 100 ASN A O 1
ATOM 759 N N . ASP A 1 101 ? 16.302 -2.888 -1.005 1.00 92.31 101 ASP A N 1
ATOM 760 C CA . ASP A 1 101 ? 16.320 -2.200 0.292 1.00 92.31 101 ASP A CA 1
ATOM 761 C C . ASP A 1 101 ? 15.157 -1.204 0.394 1.00 92.31 101 ASP A C 1
ATOM 763 O O . ASP A 1 101 ? 14.462 -1.118 1.405 1.00 92.31 101 ASP A O 1
ATOM 767 N N . TYR A 1 102 ? 14.901 -0.460 -0.686 1.00 95.31 102 TYR A N 1
ATOM 768 C CA . TYR A 1 102 ? 13.829 0.525 -0.694 1.00 95.31 102 TYR A CA 1
ATOM 769 C C . TYR A 1 102 ? 12.435 -0.109 -0.804 1.00 95.31 102 TYR A C 1
ATOM 771 O O . TYR A 1 102 ? 11.502 0.347 -0.146 1.00 95.31 102 TYR A O 1
ATOM 779 N N . ALA A 1 103 ? 12.284 -1.189 -1.577 1.00 93.69 103 ALA A N 1
ATOM 780 C CA . ALA A 1 103 ? 11.053 -1.979 -1.616 1.00 93.69 103 ALA A CA 1
ATOM 781 C C . ALA A 1 103 ? 10.709 -2.579 -0.240 1.00 93.69 103 ALA A C 1
ATOM 783 O O . ALA A 1 103 ? 9.544 -2.560 0.161 1.00 93.69 103 ALA A O 1
ATOM 784 N N . GLU A 1 104 ? 11.713 -3.069 0.491 1.00 89.00 104 GLU A N 1
ATOM 785 C CA . GLU A 1 104 ? 11.560 -3.576 1.857 1.00 89.00 104 GLU A CA 1
ATOM 786 C C . GLU A 1 104 ? 11.136 -2.463 2.818 1.00 89.00 104 GLU A C 1
ATOM 788 O O . GLU A 1 104 ? 10.124 -2.605 3.504 1.00 89.00 104 GLU A O 1
ATOM 793 N N . TRP A 1 105 ? 11.803 -1.306 2.771 1.00 90.00 105 TRP A N 1
ATOM 794 C CA . TRP A 1 105 ? 11.432 -0.151 3.589 1.00 90.00 105 TRP A CA 1
ATOM 795 C C . TRP A 1 105 ? 9.984 0.307 3.350 1.00 90.00 105 TRP A C 1
ATOM 797 O O . TRP A 1 105 ? 9.262 0.617 4.305 1.00 90.00 105 TRP A O 1
ATOM 807 N N . ILE A 1 106 ? 9.527 0.319 2.090 1.00 92.31 106 ILE A N 1
ATOM 808 C CA . ILE A 1 106 ? 8.129 0.626 1.747 1.00 92.31 106 ILE A CA 1
ATOM 809 C C . ILE A 1 106 ? 7.177 -0.404 2.353 1.00 92.31 106 ILE A C 1
ATOM 811 O O . ILE A 1 106 ? 6.139 -0.033 2.908 1.00 92.31 106 ILE A O 1
ATOM 815 N N . TYR A 1 107 ? 7.515 -1.688 2.282 1.00 87.19 107 TYR A N 1
ATOM 816 C CA . TYR A 1 107 ? 6.695 -2.730 2.884 1.00 87.19 107 TYR A CA 1
ATOM 817 C C . TYR A 1 107 ? 6.607 -2.577 4.410 1.00 87.19 107 TYR A C 1
ATOM 819 O O . TYR A 1 107 ? 5.509 -2.621 4.962 1.00 87.19 107 TYR A O 1
ATOM 827 N N . GLU A 1 108 ? 7.720 -2.324 5.094 1.00 82.00 108 GLU A N 1
ATOM 828 C CA . GLU A 1 108 ? 7.759 -2.141 6.552 1.00 82.00 108 GLU A CA 1
ATOM 829 C C . GLU A 1 108 ? 6.958 -0.916 7.012 1.00 82.00 108 GLU A C 1
ATOM 831 O O . GLU A 1 108 ? 6.229 -0.967 8.007 1.00 82.00 108 GLU A O 1
ATOM 836 N N . ASN A 1 109 ? 7.053 0.190 6.270 1.00 84.81 109 ASN A N 1
ATOM 837 C CA . ASN A 1 109 ? 6.455 1.458 6.679 1.00 84.81 109 ASN A CA 1
ATOM 838 C C . ASN A 1 109 ? 5.001 1.618 6.238 1.00 84.81 109 ASN A C 1
ATOM 840 O O . ASN A 1 109 ? 4.216 2.203 6.985 1.00 84.81 109 ASN A O 1
ATOM 844 N N . TYR A 1 110 ? 4.642 1.103 5.061 1.00 88.62 110 TYR A N 1
ATOM 845 C CA . TYR A 1 110 ? 3.340 1.333 4.428 1.00 88.62 110 TYR A CA 1
ATOM 846 C C . TYR A 1 110 ? 2.523 0.048 4.222 1.00 88.62 110 TYR A C 1
ATOM 848 O O . TYR A 1 110 ? 1.355 0.126 3.834 1.00 88.62 110 TYR A O 1
ATOM 856 N N . LEU A 1 111 ? 3.094 -1.137 4.487 1.00 85.94 111 LEU A N 1
ATOM 857 C CA . LEU A 1 111 ? 2.494 -2.448 4.179 1.00 85.94 111 LEU A CA 1
ATOM 858 C C . LEU A 1 111 ? 2.091 -2.587 2.705 1.00 85.94 111 LEU A C 1
ATOM 860 O O . LEU A 1 111 ? 1.049 -3.163 2.373 1.00 85.94 111 LEU A O 1
ATOM 864 N N . ILE A 1 112 ? 2.926 -2.039 1.823 1.00 90.38 112 ILE A N 1
ATOM 865 C CA . ILE A 1 112 ? 2.754 -2.086 0.374 1.00 90.38 112 ILE A CA 1
ATOM 866 C C . ILE A 1 112 ? 3.776 -3.057 -0.205 1.00 90.38 112 ILE A C 1
ATOM 868 O O . ILE A 1 112 ? 4.979 -2.884 -0.039 1.00 90.38 112 ILE A O 1
ATOM 872 N N . ASN A 1 113 ? 3.295 -4.077 -0.913 1.00 91.44 113 ASN A N 1
ATOM 873 C CA . ASN A 1 113 ? 4.163 -4.997 -1.639 1.00 91.44 113 ASN A CA 1
ATOM 874 C C . ASN A 1 113 ? 4.689 -4.326 -2.914 1.00 91.44 113 ASN A C 1
ATOM 876 O O . ASN A 1 113 ? 3.898 -3.933 -3.775 1.00 91.44 113 ASN A O 1
ATOM 880 N N . ILE A 1 114 ? 6.010 -4.247 -3.062 1.00 94.44 114 ILE A N 1
ATOM 881 C CA . ILE A 1 114 ? 6.668 -3.728 -4.264 1.00 94.44 114 ILE A CA 1
ATOM 882 C C . ILE A 1 114 ? 7.350 -4.872 -5.003 1.00 94.44 114 ILE A C 1
ATOM 884 O O . ILE A 1 114 ? 8.159 -5.589 -4.422 1.00 94.44 114 ILE A O 1
ATOM 888 N N . CYS A 1 115 ? 7.077 -4.997 -6.299 1.00 95.00 115 CYS A N 1
ATOM 889 C CA . CYS A 1 115 ? 7.886 -5.817 -7.192 1.00 95.00 115 CYS A CA 1
ATOM 890 C C . CYS A 1 115 ? 8.349 -4.995 -8.395 1.00 95.00 115 CYS A C 1
ATOM 892 O O . CYS A 1 115 ? 7.662 -4.094 -8.874 1.00 95.00 115 CYS A O 1
ATOM 894 N N . ILE A 1 116 ? 9.546 -5.294 -8.869 1.00 96.69 116 ILE A N 1
ATOM 895 C CA . ILE A 1 116 ? 10.199 -4.604 -9.970 1.00 96.69 116 ILE A CA 1
ATOM 896 C C . ILE A 1 116 ? 10.502 -5.650 -11.021 1.00 96.69 116 ILE A C 1
ATOM 898 O O . ILE A 1 116 ? 11.066 -6.697 -10.715 1.00 96.69 116 ILE A O 1
ATOM 902 N N . ALA A 1 117 ? 10.134 -5.368 -12.260 1.00 96.06 117 ALA A N 1
ATOM 903 C CA . ALA A 1 117 ? 10.345 -6.269 -13.371 1.00 96.06 117 ALA A CA 1
ATOM 904 C C . ALA A 1 117 ? 10.928 -5.513 -14.556 1.00 96.06 117 ALA A C 1
ATOM 906 O O . ALA A 1 117 ? 10.400 -4.478 -14.964 1.00 96.06 117 ALA A O 1
ATOM 907 N N . THR A 1 118 ? 11.983 -6.060 -15.145 1.00 96.25 118 THR A N 1
ATOM 908 C CA . THR A 1 118 ? 12.481 -5.617 -16.447 1.00 96.25 118 THR A CA 1
ATOM 909 C C . THR A 1 118 ? 12.317 -6.755 -17.446 1.00 96.25 118 THR A C 1
ATOM 911 O O . THR A 1 118 ? 12.467 -7.930 -17.097 1.00 96.25 118 THR A O 1
ATOM 914 N N . CYS A 1 119 ? 11.963 -6.438 -18.689 1.00 94.75 119 CYS A N 1
ATOM 915 C CA . CYS A 1 119 ? 11.791 -7.458 -19.719 1.00 94.75 119 CYS A CA 1
ATOM 916 C C . CYS A 1 119 ? 12.032 -6.925 -21.134 1.00 94.75 119 CYS A C 1
ATOM 918 O O . CYS A 1 119 ? 11.693 -5.784 -21.459 1.00 94.75 119 CYS A O 1
ATOM 920 N N . ASP A 1 120 ? 12.578 -7.800 -21.980 1.00 94.31 120 ASP A N 1
ATOM 921 C CA . ASP A 1 120 ? 12.699 -7.586 -23.426 1.00 94.31 120 ASP A CA 1
ATOM 922 C C . ASP A 1 120 ? 11.550 -8.231 -24.211 1.00 94.31 120 ASP A C 1
ATOM 924 O O . ASP A 1 120 ? 11.286 -7.857 -25.352 1.00 94.31 120 ASP A O 1
ATOM 928 N N . GLU A 1 121 ? 10.829 -9.169 -23.589 1.00 91.94 121 GLU A N 1
ATOM 929 C CA . GLU A 1 121 ? 9.732 -9.922 -24.192 1.00 91.94 121 GLU A CA 1
ATOM 930 C C . GLU A 1 121 ? 8.594 -10.125 -23.182 1.00 91.94 121 GLU A C 1
ATOM 932 O O . GLU A 1 121 ? 8.830 -10.408 -22.008 1.00 91.94 121 GLU A O 1
ATOM 937 N N . LEU A 1 122 ? 7.348 -10.019 -23.658 1.00 90.31 122 LEU A N 1
ATOM 938 C CA . LEU A 1 122 ? 6.129 -10.247 -22.862 1.00 90.31 122 LEU A CA 1
ATOM 939 C C . LEU A 1 122 ? 5.401 -11.549 -23.241 1.00 90.31 122 LEU A C 1
ATOM 941 O O . LEU A 1 122 ? 4.396 -11.912 -22.626 1.00 90.31 122 LEU A O 1
ATOM 945 N N . GLY A 1 123 ? 5.873 -12.244 -24.281 1.00 90.81 123 GLY A N 1
ATOM 946 C CA . GLY A 1 123 ? 5.115 -13.306 -24.939 1.00 90.81 123 GLY A CA 1
ATOM 947 C C . GLY A 1 123 ? 3.824 -12.768 -25.568 1.00 90.81 123 GLY A C 1
ATOM 948 O O . GLY A 1 123 ? 3.830 -11.727 -26.220 1.00 90.81 123 GLY A O 1
ATOM 949 N N . GLU A 1 124 ? 2.712 -13.476 -25.362 1.00 92.50 124 GLU A N 1
ATOM 950 C CA . GLU A 1 124 ? 1.379 -13.088 -25.858 1.00 92.50 124 GLU A CA 1
ATOM 951 C C . GLU A 1 124 ? 0.609 -12.166 -24.893 1.00 92.50 124 GLU A C 1
ATOM 953 O O . GLU A 1 124 ? -0.541 -11.810 -25.152 1.00 92.50 124 GLU A O 1
ATOM 958 N N . LEU A 1 125 ? 1.209 -11.802 -23.757 1.00 94.25 125 LEU A N 1
ATOM 959 C CA . LEU A 1 125 ? 0.550 -10.995 -22.736 1.00 94.25 125 LEU A CA 1
ATOM 960 C C . LEU A 1 125 ? 0.622 -9.505 -23.066 1.00 94.25 125 LEU A C 1
ATOM 962 O O . LEU A 1 125 ? 1.612 -9.003 -23.601 1.00 94.25 125 LEU A O 1
ATOM 966 N N . SER A 1 126 ? -0.416 -8.772 -22.662 1.00 95.12 126 SER A N 1
ATOM 967 C CA . SER A 1 126 ? -0.315 -7.319 -22.572 1.00 95.12 126 SER A CA 1
ATOM 968 C C . SER A 1 126 ? 0.683 -6.931 -21.465 1.00 95.12 126 SER A C 1
ATOM 970 O O . SER A 1 126 ? 0.855 -7.693 -20.508 1.00 95.12 126 SER A O 1
ATOM 972 N N . PRO A 1 127 ? 1.305 -5.738 -21.524 1.00 95.69 127 PRO A N 1
ATOM 973 C CA . PRO A 1 127 ? 2.159 -5.255 -20.438 1.00 95.69 127 PRO A CA 1
ATOM 974 C C . PRO A 1 127 ? 1.470 -5.308 -19.062 1.00 95.69 127 PRO A C 1
ATOM 976 O O . PRO A 1 127 ? 2.082 -5.691 -18.065 1.00 95.69 127 PRO A O 1
ATOM 979 N N . TYR A 1 128 ? 0.178 -4.961 -19.005 1.00 96.25 128 TYR A N 1
ATOM 980 C CA . TYR A 1 128 ? -0.601 -4.975 -17.766 1.00 96.25 128 TYR A CA 1
ATOM 981 C C . TYR A 1 128 ? -0.779 -6.399 -17.224 1.00 96.25 128 TYR A C 1
ATOM 983 O O . TYR A 1 128 ? -0.522 -6.643 -16.046 1.00 96.25 128 TYR A O 1
ATOM 991 N N . ASP A 1 129 ? -1.171 -7.350 -18.078 1.00 96.25 129 ASP A N 1
ATOM 992 C CA . ASP A 1 129 ? -1.365 -8.747 -17.669 1.00 96.25 129 ASP A CA 1
ATOM 993 C C . ASP A 1 129 ? -0.045 -9.405 -17.265 1.00 96.25 129 ASP A C 1
ATOM 995 O O . ASP A 1 129 ? -0.010 -10.206 -16.331 1.00 96.25 129 ASP A O 1
ATOM 999 N N . TYR A 1 130 ? 1.056 -9.036 -17.922 1.00 95.88 130 TYR A N 1
ATOM 1000 C CA . TYR A 1 130 ? 2.394 -9.469 -17.541 1.00 95.88 130 TYR A CA 1
ATOM 1001 C C . TYR A 1 130 ? 2.759 -8.983 -16.128 1.00 95.88 130 TYR A C 1
ATOM 1003 O O . TYR A 1 130 ? 3.089 -9.799 -15.267 1.00 95.88 130 TYR A O 1
ATOM 1011 N N . ALA A 1 131 ? 2.616 -7.683 -15.846 1.00 96.00 131 ALA A N 1
ATOM 1012 C CA . ALA A 1 131 ? 2.881 -7.120 -14.520 1.00 96.00 131 ALA A CA 1
ATOM 1013 C C . ALA A 1 131 ? 1.964 -7.717 -13.433 1.00 96.00 131 ALA A C 1
ATOM 1015 O O . ALA A 1 131 ? 2.427 -8.097 -12.357 1.00 96.00 131 ALA A O 1
ATOM 1016 N N . LYS A 1 132 ? 0.671 -7.890 -13.732 1.00 95.50 132 LYS A N 1
ATOM 1017 C CA . LYS A 1 132 ? -0.291 -8.555 -12.842 1.00 95.50 132 LYS A CA 1
ATOM 1018 C C . LYS A 1 132 ? 0.098 -10.004 -12.542 1.00 95.50 132 LYS A C 1
ATOM 1020 O O . LYS A 1 132 ? -0.031 -10.461 -11.402 1.00 95.50 132 LYS A O 1
ATOM 1025 N N . ASN A 1 133 ? 0.570 -10.738 -13.549 1.00 94.25 133 ASN A N 1
ATOM 1026 C CA . ASN A 1 133 ? 1.034 -12.111 -13.379 1.00 94.25 133 ASN A CA 1
ATOM 1027 C C . ASN A 1 133 ? 2.277 -12.177 -12.493 1.00 94.25 133 ASN A C 1
ATOM 1029 O O . ASN A 1 133 ? 2.351 -13.073 -11.658 1.00 94.25 133 ASN A O 1
ATOM 1033 N N . ILE A 1 134 ? 3.208 -11.228 -12.621 1.00 92.25 134 ILE A N 1
ATOM 1034 C CA . ILE A 1 134 ? 4.362 -11.116 -11.718 1.00 92.25 134 ILE A CA 1
ATOM 1035 C C . ILE A 1 134 ? 3.899 -10.884 -10.280 1.00 92.25 134 ILE A C 1
ATOM 1037 O O . ILE A 1 134 ? 4.282 -11.640 -9.388 1.00 92.25 134 ILE A O 1
ATOM 1041 N N . TYR A 1 135 ? 3.002 -9.917 -10.056 1.00 91.88 135 TYR A N 1
ATOM 1042 C CA . TYR A 1 135 ? 2.446 -9.668 -8.722 1.00 91.88 135 TYR A CA 1
ATOM 1043 C C . TYR A 1 135 ? 1.796 -10.925 -8.130 1.00 91.88 135 TYR A C 1
ATOM 1045 O O . TYR A 1 135 ? 1.985 -11.267 -6.965 1.00 91.88 135 TYR A O 1
ATOM 1053 N N . THR A 1 136 ? 1.032 -11.642 -8.953 1.00 90.62 136 THR A N 1
ATOM 1054 C CA . THR A 1 136 ? 0.330 -12.864 -8.551 1.00 90.62 136 THR A CA 1
ATOM 1055 C C . THR A 1 136 ? 1.294 -14.000 -8.223 1.00 90.62 136 THR A C 1
ATOM 1057 O O . THR A 1 136 ? 1.074 -14.711 -7.249 1.00 90.62 136 THR A O 1
ATOM 1060 N N . GLN A 1 137 ? 2.371 -14.163 -8.990 1.00 86.94 137 GLN A N 1
ATOM 1061 C CA . GLN A 1 137 ? 3.395 -15.174 -8.717 1.00 86.94 137 GLN A CA 1
ATOM 1062 C C . GLN A 1 137 ? 4.130 -14.893 -7.405 1.00 86.94 137 GLN A C 1
ATOM 1064 O O . GLN A 1 137 ? 4.351 -15.817 -6.628 1.00 86.94 137 GLN A O 1
ATOM 1069 N N . GLN A 1 138 ? 4.453 -13.626 -7.142 1.00 85.12 138 GLN A N 1
ATOM 1070 C CA . GLN A 1 138 ? 5.218 -13.240 -5.961 1.00 85.12 138 GLN A CA 1
ATOM 1071 C C . GLN A 1 138 ? 4.366 -13.215 -4.680 1.00 85.12 138 GLN A C 1
ATOM 1073 O O . GLN A 1 138 ? 4.832 -13.623 -3.618 1.00 85.12 138 GLN A O 1
ATOM 1078 N N . TYR A 1 139 ? 3.114 -12.750 -4.768 1.00 82.38 139 TYR A N 1
ATOM 1079 C CA . TYR A 1 139 ? 2.283 -12.442 -3.593 1.00 82.38 139 TYR A CA 1
ATOM 1080 C C . TYR A 1 139 ? 0.923 -13.150 -3.564 1.00 82.38 139 TYR A C 1
ATOM 1082 O O . TYR A 1 139 ? 0.110 -12.889 -2.677 1.00 82.38 139 TYR A O 1
ATOM 1090 N N . GLY A 1 140 ? 0.621 -14.012 -4.537 1.00 79.94 140 GLY A N 1
ATOM 1091 C CA . GLY A 1 140 ? -0.662 -14.723 -4.612 1.00 79.94 140 GLY A CA 1
ATOM 1092 C C . GLY A 1 140 ? -1.872 -13.807 -4.824 1.00 79.94 140 GLY A C 1
ATOM 1093 O O . GLY A 1 140 ? -2.977 -14.159 -4.422 1.00 79.94 140 GLY A O 1
ATOM 1094 N N . SER A 1 141 ? -1.667 -12.613 -5.394 1.00 72.94 141 SER A N 1
ATOM 1095 C CA . SER A 1 141 ? -2.686 -11.555 -5.517 1.00 72.94 141 SER A CA 1
ATOM 1096 C C . SER A 1 141 ? -3.249 -11.074 -4.171 1.00 72.94 141 SER A C 1
ATOM 1098 O O . SER A 1 141 ? -4.368 -10.565 -4.123 1.00 72.94 141 SER A O 1
ATOM 1100 N N . LEU A 1 142 ? -2.500 -11.217 -3.077 1.00 72.81 142 LEU A N 1
ATOM 1101 C CA . LEU A 1 142 ? -2.910 -10.749 -1.755 1.00 72.81 142 LEU A CA 1
ATOM 1102 C C . LEU A 1 142 ? -2.287 -9.389 -1.422 1.00 72.81 142 LEU A C 1
ATOM 1104 O O . LEU A 1 142 ? -1.199 -9.041 -1.882 1.00 72.81 142 LEU A O 1
ATOM 1108 N N . GLY A 1 143 ? -2.980 -8.630 -0.574 1.00 78.56 143 GLY A N 1
ATOM 1109 C CA . GLY A 1 143 ? -2.503 -7.345 -0.067 1.00 78.56 143 GLY A CA 1
ATOM 1110 C C . GLY A 1 143 ? -2.551 -6.200 -1.082 1.00 78.56 143 GLY A C 1
ATOM 1111 O O . GLY A 1 143 ? -2.926 -6.371 -2.243 1.00 78.56 143 GLY A O 1
ATOM 1112 N N . SER A 1 144 ? -2.191 -5.014 -0.593 1.00 87.31 144 SER A N 1
ATOM 1113 C CA . SER A 1 144 ? -1.971 -3.836 -1.431 1.00 87.31 144 SER A CA 1
ATOM 1114 C C . SER A 1 144 ? -0.555 -3.863 -1.991 1.00 87.31 144 SER A C 1
ATOM 1116 O O . SER A 1 144 ? 0.378 -4.254 -1.287 1.00 87.31 144 SER A O 1
ATOM 1118 N N . GLY A 1 145 ? -0.384 -3.427 -3.232 1.00 92.56 145 GLY A N 1
ATOM 1119 C CA . GLY A 1 145 ? 0.929 -3.445 -3.852 1.00 92.56 145 GLY A CA 1
ATOM 1120 C C . GLY A 1 145 ? 0.967 -2.879 -5.257 1.00 92.56 145 GLY A C 1
ATOM 1121 O O . GLY A 1 145 ? -0.063 -2.560 -5.857 1.00 92.56 145 GLY A O 1
ATOM 1122 N N . MET A 1 146 ? 2.182 -2.775 -5.782 1.00 96.00 146 MET A N 1
ATOM 1123 C CA . MET A 1 146 ? 2.438 -2.312 -7.137 1.00 96.00 146 MET A CA 1
ATOM 1124 C C . MET A 1 146 ? 3.596 -3.070 -7.788 1.00 96.00 146 MET A C 1
ATOM 1126 O O . MET A 1 146 ? 4.520 -3.528 -7.114 1.00 96.00 146 MET A O 1
ATOM 1130 N N . VAL A 1 147 ? 3.533 -3.196 -9.116 1.00 97.62 147 VAL A N 1
ATOM 1131 C CA . VAL A 1 147 ? 4.640 -3.700 -9.937 1.00 97.62 147 VAL A CA 1
ATOM 1132 C C . VAL A 1 147 ? 5.119 -2.600 -10.856 1.00 97.62 147 VAL A C 1
ATOM 1134 O O . VAL A 1 147 ? 4.336 -2.087 -11.655 1.00 97.62 147 VAL A O 1
ATOM 1137 N N . ILE A 1 148 ? 6.403 -2.280 -10.765 1.00 98.31 148 ILE A N 1
ATOM 1138 C CA . ILE A 1 148 ? 7.075 -1.384 -11.699 1.00 98.31 148 ILE A CA 1
ATOM 1139 C C . ILE A 1 148 ? 7.619 -2.238 -12.832 1.00 98.31 148 ILE A C 1
ATOM 1141 O O . ILE A 1 148 ? 8.516 -3.054 -12.622 1.00 98.31 148 ILE A O 1
ATOM 1145 N N . LEU A 1 149 ? 7.053 -2.068 -14.022 1.00 97.94 149 LEU A N 1
ATOM 1146 C CA . LEU A 1 149 ? 7.449 -2.795 -15.216 1.00 97.94 149 LEU A CA 1
ATOM 1147 C C . LEU A 1 149 ? 8.207 -1.862 -16.161 1.00 97.94 149 LEU A C 1
ATOM 1149 O O . LEU A 1 149 ? 7.610 -0.952 -16.736 1.00 97.94 149 LEU A O 1
ATOM 1153 N N . ILE A 1 150 ? 9.494 -2.143 -16.363 1.00 97.69 150 ILE A N 1
ATOM 1154 C CA . ILE A 1 150 ? 10.289 -1.584 -17.460 1.00 97.69 150 ILE A CA 1
ATOM 1155 C C . ILE A 1 150 ? 10.236 -2.573 -18.627 1.00 97.69 150 ILE A C 1
ATOM 1157 O O . ILE A 1 150 ? 10.649 -3.730 -18.504 1.00 97.69 150 ILE A O 1
ATOM 1161 N N . ASN A 1 151 ? 9.675 -2.145 -19.753 1.00 94.38 151 ASN A N 1
ATOM 1162 C CA . ASN A 1 151 ? 9.252 -3.033 -20.832 1.00 94.38 151 ASN A CA 1
ATOM 1163 C C . ASN A 1 151 ? 9.795 -2.564 -22.185 1.00 94.38 151 ASN A C 1
ATOM 1165 O O . ASN A 1 151 ? 9.211 -1.717 -22.870 1.00 94.38 151 ASN A O 1
ATOM 1169 N N . ASN A 1 152 ? 10.882 -3.206 -22.611 1.00 93.25 152 ASN A N 1
ATOM 1170 C CA . ASN A 1 152 ? 11.529 -2.946 -23.894 1.00 93.25 152 ASN A CA 1
ATOM 1171 C C . ASN A 1 152 ? 10.777 -3.584 -25.075 1.00 93.25 152 ASN A C 1
ATOM 1173 O O . ASN A 1 152 ? 10.950 -3.140 -26.213 1.00 93.25 152 ASN A O 1
ATOM 1177 N N . ALA A 1 153 ? 9.910 -4.577 -24.827 1.00 90.94 153 ALA A N 1
ATOM 1178 C CA . ALA A 1 153 ? 9.169 -5.281 -25.876 1.00 90.94 153 ALA A CA 1
ATOM 1179 C C . ALA A 1 153 ? 8.229 -4.335 -26.636 1.00 90.94 153 ALA A C 1
ATOM 1181 O O . ALA A 1 153 ? 8.184 -4.331 -27.867 1.00 90.94 153 ALA A O 1
ATOM 1182 N N . THR A 1 154 ? 7.490 -3.499 -25.898 1.00 91.56 154 THR A N 1
ATOM 1183 C CA . THR A 1 154 ? 6.567 -2.514 -26.487 1.00 91.56 154 THR A CA 1
ATOM 1184 C C . THR A 1 154 ? 6.980 -1.068 -26.232 1.00 91.56 154 THR A C 1
ATOM 1186 O O . THR A 1 154 ? 6.295 -0.167 -26.708 1.00 91.56 154 THR A O 1
ATOM 1189 N N . ASN A 1 155 ? 8.070 -0.827 -25.492 1.00 88.50 155 ASN A N 1
ATOM 1190 C CA . ASN A 1 155 ? 8.484 0.499 -25.008 1.00 88.50 155 ASN A CA 1
ATOM 1191 C C . ASN A 1 155 ? 7.384 1.216 -24.208 1.00 88.50 155 ASN A C 1
ATOM 1193 O O . ASN A 1 155 ? 7.274 2.441 -24.255 1.00 88.50 155 ASN A O 1
ATOM 1197 N N . ASN A 1 156 ? 6.544 0.439 -23.522 1.00 88.56 156 ASN A N 1
ATOM 1198 C CA . ASN A 1 156 ? 5.473 0.945 -22.674 1.00 88.56 156 ASN A CA 1
ATOM 1199 C C . ASN A 1 156 ? 5.733 0.471 -21.248 1.00 88.56 156 ASN A C 1
ATOM 1201 O O . ASN A 1 156 ? 5.284 -0.613 -20.859 1.00 88.56 156 ASN A O 1
ATOM 1205 N N . ASP A 1 157 ? 6.514 1.270 -20.529 1.00 95.38 157 ASP A N 1
ATOM 1206 C CA . ASP A 1 157 ? 6.743 1.108 -19.100 1.00 95.38 157 ASP A CA 1
ATOM 1207 C C . ASP A 1 157 ? 5.436 1.414 -18.360 1.00 95.38 157 ASP A C 1
ATOM 1209 O O . ASP A 1 157 ? 4.675 2.295 -18.767 1.00 95.38 157 ASP A O 1
ATOM 1213 N N . LEU A 1 158 ? 5.145 0.688 -17.283 1.00 95.62 158 LEU A N 1
ATOM 1214 C CA . LEU A 1 158 ? 3.918 0.912 -16.521 1.00 95.62 158 LEU A CA 1
ATOM 1215 C C . LEU A 1 158 ? 4.058 0.557 -15.053 1.00 95.62 158 LEU A C 1
ATOM 1217 O O . LEU A 1 158 ? 4.967 -0.160 -14.635 1.00 95.62 158 LEU A O 1
ATOM 1221 N N . ILE A 1 159 ? 3.064 1.009 -14.299 1.00 98.00 159 ILE A N 1
ATOM 1222 C CA . ILE A 1 159 ? 2.857 0.644 -12.910 1.00 98.00 159 ILE A CA 1
ATOM 1223 C C . ILE A 1 159 ? 1.553 -0.146 -12.820 1.00 98.00 159 ILE A C 1
ATOM 1225 O O . ILE A 1 159 ? 0.466 0.396 -13.023 1.00 98.00 159 ILE A O 1
ATOM 1229 N N . TYR A 1 160 ? 1.647 -1.437 -12.511 1.00 97.56 160 TYR A N 1
ATOM 1230 C CA . TYR A 1 160 ? 0.482 -2.197 -12.066 1.00 97.56 160 TYR A CA 1
ATOM 1231 C C . TYR A 1 160 ? 0.209 -1.834 -10.612 1.00 97.56 160 TYR A C 1
ATOM 1233 O O . TYR A 1 160 ? 1.144 -1.757 -9.821 1.00 97.56 160 TYR A O 1
ATOM 1241 N N . LYS A 1 161 ? -1.057 -1.627 -10.257 1.00 95.94 161 LYS A N 1
ATOM 1242 C CA . LYS A 1 161 ? -1.486 -1.226 -8.915 1.00 95.94 161 LYS A CA 1
ATOM 1243 C C . LYS A 1 161 ? -2.594 -2.164 -8.461 1.00 95.94 161 LYS A C 1
ATOM 1245 O O . LYS A 1 161 ? -3.436 -2.551 -9.268 1.00 95.94 161 LYS A O 1
ATOM 1250 N N . GLN A 1 162 ? -2.581 -2.522 -7.184 1.00 90.12 162 GLN A N 1
ATOM 1251 C CA . GLN A 1 162 ? -3.594 -3.361 -6.561 1.00 90.12 162 GLN A CA 1
ATOM 1252 C C . GLN A 1 162 ? -3.899 -2.884 -5.138 1.00 90.12 162 GLN A C 1
ATOM 1254 O O . GLN A 1 162 ? -3.001 -2.496 -4.383 1.00 90.12 162 GLN A O 1
ATOM 1259 N N . GLY A 1 163 ? -5.172 -2.973 -4.750 1.00 86.75 163 GLY A N 1
ATOM 1260 C CA . GLY A 1 163 ? -5.627 -2.556 -3.428 1.00 86.75 163 GLY A CA 1
ATOM 1261 C C . GLY A 1 163 ? -5.461 -1.051 -3.269 1.00 86.75 163 GLY A C 1
ATOM 1262 O O . GLY A 1 163 ? -5.727 -0.297 -4.200 1.00 86.75 163 GLY A O 1
ATOM 1263 N N . ARG A 1 164 ? -4.954 -0.590 -2.124 1.00 87.94 164 ARG A N 1
ATOM 1264 C CA . ARG A 1 164 ? -4.843 0.853 -1.867 1.00 87.94 164 ARG A CA 1
ATOM 1265 C C . ARG A 1 164 ? -3.922 1.586 -2.844 1.00 87.94 164 ARG A C 1
ATOM 1267 O O . ARG A 1 164 ? -4.044 2.796 -2.979 1.00 87.94 164 ARG A O 1
ATOM 1274 N N . CYS A 1 165 ? -3.011 0.885 -3.523 1.00 92.62 165 CYS A N 1
ATOM 1275 C CA . CYS A 1 165 ? -2.163 1.504 -4.540 1.00 92.62 165 CYS A CA 1
ATOM 1276 C C . CYS A 1 165 ? -2.982 2.037 -5.723 1.00 92.62 165 CYS A C 1
ATOM 1278 O O . CYS A 1 165 ? -2.516 2.923 -6.431 1.00 92.62 165 CYS A O 1
ATOM 1280 N N . GLU A 1 166 ? -4.216 1.566 -5.928 1.00 91.81 166 GLU A N 1
ATOM 1281 C CA . GLU A 1 166 ? -5.136 2.145 -6.913 1.00 91.81 166 GLU A CA 1
ATOM 1282 C C . GLU A 1 166 ? -5.468 3.617 -6.614 1.00 91.81 166 GLU A C 1
ATOM 1284 O O . GLU A 1 166 ? -5.741 4.366 -7.550 1.00 91.81 166 GLU A O 1
ATOM 1289 N N . ASN A 1 167 ? -5.341 4.050 -5.352 1.00 90.56 167 ASN A N 1
ATOM 1290 C CA . ASN A 1 167 ? -5.592 5.423 -4.908 1.00 90.56 167 ASN A CA 1
ATOM 1291 C C . ASN A 1 167 ? -4.414 6.385 -5.141 1.00 90.56 167 ASN A C 1
ATOM 1293 O O . ASN A 1 167 ? -4.524 7.558 -4.794 1.00 90.56 167 ASN A O 1
ATOM 1297 N N . ILE A 1 168 ? -3.292 5.924 -5.711 1.00 94.12 168 ILE A N 1
ATOM 1298 C CA . ILE A 1 168 ? -2.206 6.823 -6.133 1.00 94.12 168 ILE A CA 1
ATOM 1299 C C . ILE A 1 168 ? -2.767 7.817 -7.156 1.00 94.12 168 ILE A C 1
ATOM 1301 O O . ILE A 1 168 ? -3.334 7.405 -8.175 1.00 94.12 168 ILE A O 1
ATOM 1305 N N . ASP A 1 169 ? -2.583 9.112 -6.884 1.00 94.81 169 ASP A N 1
ATOM 1306 C CA . ASP A 1 169 ? -3.055 10.188 -7.751 1.00 94.81 169 ASP A CA 1
ATOM 1307 C C . ASP A 1 169 ? -2.474 10.058 -9.165 1.00 94.81 169 ASP A C 1
ATOM 1309 O O . ASP A 1 169 ? -1.267 9.890 -9.364 1.00 94.81 169 ASP A O 1
ATOM 1313 N N . LYS A 1 170 ? -3.350 10.164 -10.168 1.00 95.69 170 LYS A N 1
ATOM 1314 C CA . LYS A 1 170 ? -2.967 9.964 -11.567 1.00 95.69 170 LYS A CA 1
ATOM 1315 C C . LYS A 1 170 ? -1.990 11.036 -12.053 1.00 95.69 170 LYS A C 1
ATOM 1317 O O . LYS A 1 170 ? -1.118 10.718 -12.858 1.00 95.69 170 LYS A O 1
ATOM 1322 N N . THR A 1 171 ? -2.115 12.271 -11.564 1.00 97.25 171 THR A N 1
ATOM 1323 C CA . THR A 1 171 ? -1.226 13.375 -11.951 1.00 97.25 171 THR A CA 1
ATOM 1324 C C . THR A 1 171 ? 0.174 13.154 -11.391 1.00 97.25 171 THR A C 1
ATOM 1326 O O . THR A 1 171 ? 1.149 13.290 -12.127 1.00 97.25 171 THR A O 1
ATOM 1329 N N . ALA A 1 172 ? 0.281 12.770 -10.116 1.00 97.19 172 ALA A N 1
ATOM 1330 C CA . ALA A 1 172 ? 1.547 12.387 -9.497 1.00 97.19 172 ALA A CA 1
ATOM 1331 C C . ALA A 1 172 ? 2.194 11.214 -10.247 1.00 97.19 172 ALA A C 1
ATOM 1333 O O . ALA A 1 172 ? 3.370 11.284 -10.597 1.00 97.19 172 ALA A O 1
ATOM 1334 N N . GLU A 1 173 ? 1.408 10.186 -10.581 1.00 97.75 173 GLU A N 1
ATOM 1335 C CA . GLU A 1 173 ? 1.871 9.054 -11.383 1.00 97.75 173 GLU A CA 1
ATOM 1336 C C . GLU A 1 173 ? 2.404 9.496 -12.755 1.00 97.75 173 GLU A C 1
ATOM 1338 O O . GLU A 1 173 ? 3.511 9.115 -13.126 1.00 97.75 173 GLU A O 1
ATOM 1343 N N . ASP A 1 174 ? 1.668 10.330 -13.499 1.00 97.50 174 ASP A N 1
ATOM 1344 C CA . ASP A 1 174 ? 2.094 10.818 -14.820 1.00 97.50 174 ASP A CA 1
ATOM 1345 C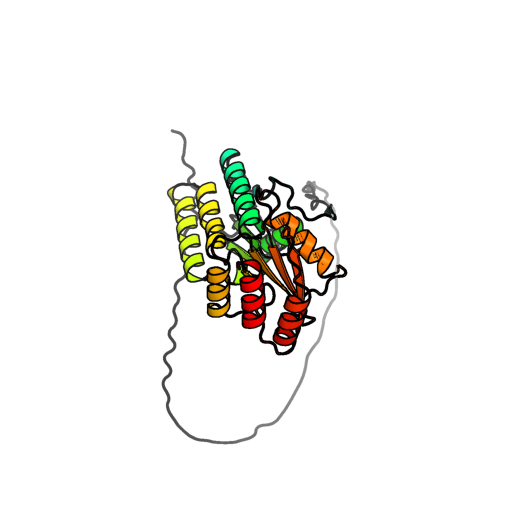 C . ASP A 1 174 ? 3.393 11.635 -14.746 1.00 97.50 174 ASP A C 1
ATOM 1347 O O . ASP A 1 174 ? 4.280 11.484 -15.592 1.00 97.50 174 ASP A O 1
ATOM 1351 N N . ILE A 1 175 ? 3.533 12.473 -13.715 1.00 97.81 175 ILE A N 1
ATOM 1352 C CA . ILE A 1 175 ? 4.752 13.251 -13.467 1.00 97.81 175 ILE A CA 1
ATOM 1353 C C . ILE A 1 175 ? 5.933 12.319 -13.175 1.00 97.81 175 ILE A C 1
ATOM 1355 O O . ILE A 1 175 ? 6.997 12.479 -13.782 1.00 97.81 175 ILE A O 1
ATOM 1359 N N . SER A 1 176 ? 5.757 11.330 -12.297 1.00 98.06 176 SER A N 1
ATOM 1360 C CA . SER A 1 176 ? 6.803 10.356 -11.967 1.00 98.06 176 SER A CA 1
ATOM 1361 C C . SER A 1 176 ? 7.176 9.489 -13.171 1.00 98.06 176 SER A C 1
ATOM 1363 O O . SER A 1 176 ? 8.361 9.283 -13.417 1.00 98.06 176 SER A O 1
ATOM 1365 N N . MET A 1 177 ? 6.210 9.058 -13.990 1.00 97.75 177 MET A N 1
ATOM 1366 C CA . MET A 1 177 ? 6.472 8.309 -15.227 1.00 97.75 177 MET A CA 1
ATOM 1367 C C . MET A 1 177 ? 7.271 9.132 -16.245 1.00 97.75 177 MET A C 1
ATOM 1369 O O . MET A 1 177 ? 8.204 8.614 -16.869 1.00 97.75 177 MET A O 1
ATOM 1373 N N . LEU A 1 178 ? 6.965 10.425 -16.396 1.00 97.31 178 LEU A N 1
ATOM 1374 C CA . LEU A 1 178 ? 7.742 11.332 -17.245 1.00 97.31 178 LEU A CA 1
ATOM 1375 C C . LEU A 1 178 ? 9.170 11.520 -16.711 1.00 97.31 178 LEU A C 1
ATOM 1377 O O . LEU A 1 178 ? 10.132 11.468 -17.481 1.00 97.31 178 LEU A O 1
ATOM 1381 N N . SER A 1 179 ? 9.308 11.712 -15.397 1.00 97.94 179 SER A N 1
ATOM 1382 C CA . SER A 1 179 ? 10.594 11.845 -14.705 1.00 97.94 179 SER A CA 1
ATOM 1383 C C . SER A 1 179 ? 11.463 10.595 -14.898 1.00 97.94 179 SER A C 1
ATOM 1385 O O . SER A 1 179 ? 12.591 10.689 -15.387 1.00 97.94 179 SER A O 1
ATOM 1387 N N . ALA A 1 180 ? 10.902 9.412 -14.638 1.00 98.00 180 ALA A N 1
ATOM 1388 C CA . ALA A 1 180 ? 11.549 8.119 -14.838 1.00 98.00 180 ALA A CA 1
ATOM 1389 C C . ALA A 1 180 ? 11.956 7.900 -16.304 1.00 98.00 180 ALA A C 1
ATOM 1391 O O . ALA A 1 180 ? 13.095 7.527 -16.591 1.00 98.00 180 ALA A O 1
ATOM 1392 N N . THR A 1 181 ? 11.069 8.225 -17.252 1.00 96.19 181 THR A N 1
ATOM 1393 C CA . THR A 1 181 ? 11.375 8.148 -18.689 1.00 96.19 181 THR A CA 1
ATOM 1394 C C . THR A 1 181 ? 12.575 9.020 -19.043 1.00 96.19 181 THR A C 1
ATOM 1396 O O . THR A 1 181 ? 13.477 8.570 -19.751 1.00 96.19 181 THR A O 1
ATOM 1399 N N . LYS A 1 182 ? 12.621 10.256 -18.532 1.00 96.94 182 LYS A N 1
ATOM 1400 C CA . LYS A 1 182 ? 13.749 11.164 -18.747 1.00 96.94 182 LYS A CA 1
ATOM 1401 C C . LYS A 1 182 ? 15.051 10.585 -18.189 1.00 96.94 182 LYS A C 1
ATOM 1403 O O . LYS A 1 182 ? 16.060 10.612 -18.888 1.00 96.94 182 LYS A O 1
ATOM 1408 N N . MET A 1 183 ? 15.032 10.025 -16.978 1.00 97.56 183 MET A N 1
ATOM 1409 C CA . MET A 1 183 ? 16.213 9.403 -16.361 1.00 97.56 183 MET A CA 1
ATOM 1410 C C . MET A 1 183 ? 16.767 8.244 -17.197 1.00 97.56 183 MET A C 1
ATOM 1412 O O . MET A 1 183 ? 17.980 8.144 -17.394 1.00 97.56 183 MET A O 1
ATOM 1416 N N . ILE A 1 184 ? 15.883 7.405 -17.740 1.00 96.25 184 ILE A N 1
ATOM 1417 C CA . ILE A 1 184 ? 16.266 6.289 -18.612 1.00 96.25 184 ILE A CA 1
ATOM 1418 C C . ILE A 1 184 ? 16.842 6.809 -19.933 1.00 96.25 184 ILE A C 1
ATOM 1420 O O . ILE A 1 184 ? 17.902 6.368 -20.362 1.00 96.25 184 ILE A O 1
ATOM 1424 N N . VAL A 1 185 ? 16.161 7.750 -20.589 1.00 94.50 185 VAL A N 1
ATOM 1425 C CA . VAL A 1 185 ? 16.525 8.189 -21.946 1.00 94.50 185 VAL A CA 1
ATOM 1426 C C . VAL A 1 185 ? 17.760 9.084 -21.966 1.00 94.50 185 VAL A C 1
ATOM 1428 O O . VAL A 1 185 ? 18.608 8.921 -22.839 1.00 94.50 185 VAL A O 1
ATOM 1431 N N . GLU A 1 186 ? 17.863 10.039 -21.042 1.00 96.12 186 GLU A N 1
ATOM 1432 C CA . GLU A 1 186 ? 18.960 11.012 -21.040 1.00 96.12 186 GLU A CA 1
ATOM 1433 C C . GLU A 1 186 ? 20.208 10.487 -20.331 1.00 96.12 186 GLU A C 1
ATOM 1435 O O . GLU A 1 186 ? 21.323 10.796 -20.750 1.00 96.12 186 GLU A O 1
ATOM 1440 N N . TYR A 1 187 ? 20.032 9.710 -19.258 1.00 94.44 187 TYR A N 1
ATOM 1441 C CA . TYR A 1 187 ? 21.128 9.335 -18.360 1.00 94.44 187 TYR A CA 1
ATOM 1442 C C . TYR A 1 187 ? 21.375 7.827 -18.285 1.00 94.44 187 TYR A C 1
ATOM 1444 O O . TYR A 1 187 ? 22.301 7.415 -17.590 1.00 94.44 187 TYR A O 1
ATOM 1452 N N . ASN A 1 188 ? 20.578 7.005 -18.980 1.00 94.38 188 ASN A N 1
ATOM 1453 C CA . ASN A 1 188 ? 20.631 5.541 -18.895 1.00 94.38 188 ASN A CA 1
ATOM 1454 C C . ASN A 1 188 ? 20.568 5.035 -17.439 1.00 94.38 188 ASN A C 1
ATOM 1456 O O . ASN A 1 188 ? 21.260 4.090 -17.067 1.00 94.38 188 ASN A O 1
ATOM 1460 N N . SER A 1 189 ? 19.778 5.713 -16.599 1.00 96.19 189 SER A N 1
ATOM 1461 C CA . SER A 1 189 ? 19.720 5.466 -15.158 1.00 96.19 189 SER A CA 1
ATOM 1462 C C . SER A 1 189 ? 18.432 4.734 -14.784 1.00 96.19 189 SER A C 1
ATOM 1464 O O . SER A 1 189 ? 17.446 5.343 -14.363 1.00 96.19 189 SER A O 1
ATOM 1466 N N . TYR A 1 190 ? 18.432 3.412 -14.973 1.00 97.44 190 TYR A N 1
ATOM 1467 C CA . TYR A 1 190 ? 17.272 2.561 -14.696 1.00 97.44 190 TYR A CA 1
ATOM 1468 C C . TYR A 1 190 ? 16.985 2.442 -13.199 1.00 97.44 190 TYR A C 1
ATOM 1470 O O . TYR A 1 190 ? 15.829 2.582 -12.803 1.00 97.44 190 TYR A O 1
ATOM 1478 N N . GLY A 1 191 ? 18.010 2.263 -12.357 1.00 97.06 191 GLY A N 1
ATOM 1479 C CA . GLY A 1 191 ? 17.815 2.167 -10.911 1.00 97.06 191 GLY A CA 1
ATOM 1480 C C . GLY A 1 191 ? 17.165 3.424 -10.332 1.00 97.06 191 GLY A C 1
ATOM 1481 O O . GLY A 1 191 ? 16.176 3.334 -9.611 1.00 97.06 191 GLY A O 1
ATOM 1482 N N . SER A 1 192 ? 17.649 4.617 -10.697 1.00 97.81 192 SER A N 1
ATOM 1483 C CA . SER A 1 192 ? 17.045 5.875 -10.229 1.00 97.81 192 SER A CA 1
ATOM 1484 C C . SER A 1 192 ? 15.628 6.085 -10.756 1.00 97.81 192 SER A C 1
ATOM 1486 O O . SER A 1 192 ? 14.774 6.543 -10.000 1.00 97.81 192 SER A O 1
ATOM 1488 N N . ALA A 1 193 ? 15.362 5.710 -12.010 1.00 98.25 193 ALA A N 1
ATOM 1489 C CA . ALA A 1 193 ? 14.021 5.766 -12.577 1.00 98.25 193 ALA A CA 1
ATOM 1490 C C . ALA A 1 193 ? 13.042 4.867 -11.810 1.00 98.25 193 ALA A C 1
ATOM 1492 O O . ALA A 1 193 ? 11.949 5.304 -11.473 1.00 98.25 193 ALA A O 1
ATOM 1493 N N . ILE A 1 194 ? 13.442 3.640 -11.476 1.00 98.44 194 ILE A N 1
ATOM 1494 C CA . ILE A 1 194 ? 12.616 2.714 -10.694 1.00 98.44 194 ILE A CA 1
ATOM 1495 C C . ILE A 1 194 ? 12.356 3.267 -9.291 1.00 98.44 194 ILE A C 1
ATOM 1497 O O . ILE A 1 194 ? 11.204 3.312 -8.871 1.00 98.44 194 ILE A O 1
ATOM 1501 N N . ILE A 1 195 ? 13.385 3.751 -8.589 1.00 98.06 195 ILE A N 1
ATOM 1502 C CA . ILE A 1 195 ? 13.232 4.364 -7.257 1.00 98.06 195 ILE A CA 1
ATOM 1503 C C . ILE A 1 195 ? 12.249 5.545 -7.296 1.00 98.06 195 ILE A C 1
ATOM 1505 O O . ILE A 1 195 ? 11.424 5.686 -6.396 1.00 98.06 195 ILE A O 1
ATOM 1509 N N . GLU A 1 196 ? 12.298 6.374 -8.343 1.00 97.88 196 GLU A N 1
ATOM 1510 C CA . GLU A 1 196 ? 11.352 7.480 -8.534 1.00 97.88 196 GLU A CA 1
ATOM 1511 C C . GLU A 1 196 ? 9.896 7.004 -8.622 1.00 97.88 196 GLU A C 1
ATOM 1513 O O . GLU A 1 196 ? 9.000 7.659 -8.095 1.00 97.88 196 GLU A O 1
ATOM 1518 N N . LEU A 1 197 ? 9.653 5.847 -9.241 1.00 98.50 197 LEU A N 1
ATOM 1519 C CA . LEU A 1 197 ? 8.318 5.257 -9.319 1.00 98.50 197 LEU A CA 1
ATOM 1520 C C . LEU A 1 197 ? 7.901 4.589 -7.999 1.00 98.50 197 LEU A C 1
ATOM 1522 O O . LEU A 1 197 ? 6.732 4.673 -7.631 1.00 98.50 197 LEU A O 1
ATOM 1526 N N . ILE A 1 198 ? 8.834 3.975 -7.258 1.00 97.88 198 ILE A N 1
ATOM 1527 C CA . ILE A 1 198 ? 8.552 3.386 -5.933 1.00 97.88 198 ILE A CA 1
ATOM 1528 C C . ILE A 1 198 ? 8.078 4.463 -4.950 1.00 97.88 198 ILE A C 1
ATOM 1530 O O . ILE A 1 198 ? 7.138 4.218 -4.197 1.00 97.88 198 ILE A O 1
ATOM 1534 N N . LYS A 1 199 ? 8.657 5.673 -4.999 1.00 97.69 199 LYS A N 1
ATOM 1535 C CA . LYS A 1 199 ? 8.278 6.812 -4.138 1.00 97.69 199 LYS A CA 1
ATOM 1536 C C . LYS A 1 199 ? 6.798 7.172 -4.188 1.00 97.69 199 LYS A C 1
ATOM 1538 O O . LYS A 1 199 ? 6.288 7.748 -3.233 1.00 97.69 199 LYS A O 1
ATOM 1543 N N . LEU A 1 200 ? 6.082 6.830 -5.262 1.00 97.56 200 LEU A N 1
ATOM 1544 C CA . LEU A 1 200 ? 4.632 7.033 -5.319 1.00 97.56 200 LEU A CA 1
ATOM 1545 C C . LEU A 1 200 ? 3.910 6.321 -4.167 1.00 97.56 200 LEU A C 1
ATOM 1547 O O . LEU A 1 200 ? 2.893 6.821 -3.691 1.00 97.56 200 LEU A O 1
ATOM 1551 N N . ALA A 1 201 ? 4.442 5.201 -3.674 1.00 95.81 201 ALA A N 1
ATOM 1552 C CA . ALA A 1 201 ? 3.892 4.507 -2.517 1.00 95.81 201 ALA A CA 1
ATOM 1553 C C . ALA A 1 201 ? 3.937 5.352 -1.230 1.00 95.81 201 ALA A C 1
ATOM 1555 O O . ALA A 1 201 ? 3.055 5.201 -0.391 1.00 95.81 201 ALA A O 1
ATOM 1556 N N . GLU A 1 202 ? 4.887 6.286 -1.097 1.00 95.31 202 GLU A N 1
ATOM 1557 C CA . GLU A 1 202 ? 4.984 7.178 0.069 1.00 95.31 202 GLU A CA 1
ATOM 1558 C C . GLU A 1 202 ? 3.845 8.199 0.145 1.00 95.31 202 GLU A C 1
ATOM 1560 O O . GLU A 1 202 ? 3.598 8.773 1.204 1.00 95.31 202 GLU A O 1
ATOM 1565 N N . THR A 1 203 ? 3.140 8.426 -0.969 1.00 94.00 203 THR A N 1
ATOM 1566 C CA . THR A 1 203 ?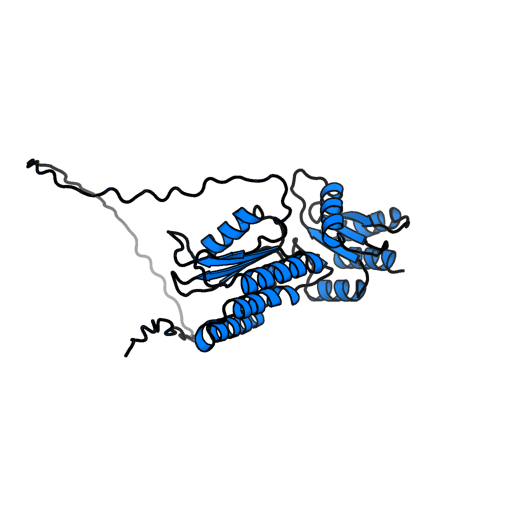 1.972 9.321 -1.013 1.00 94.00 203 THR A CA 1
ATOM 1567 C C . THR A 1 203 ? 0.732 8.707 -0.368 1.00 94.00 203 THR A C 1
ATOM 1569 O O . THR A 1 203 ? -0.257 9.403 -0.142 1.00 94.00 203 THR A O 1
ATOM 1572 N N . LEU A 1 204 ? 0.768 7.402 -0.091 1.00 93.69 204 LEU A N 1
ATOM 1573 C CA . LEU A 1 204 ? -0.348 6.678 0.489 1.00 93.69 204 LEU A CA 1
ATOM 1574 C C . LEU A 1 204 ? -0.337 6.781 2.023 1.00 93.69 204 LEU A C 1
ATOM 1576 O O . LEU A 1 204 ? 0.721 6.959 2.628 1.00 93.69 204 LEU A O 1
ATOM 1580 N N . PRO A 1 205 ? -1.505 6.626 2.669 1.00 93.19 205 PRO A N 1
ATOM 1581 C CA . PRO A 1 205 ? -1.613 6.683 4.123 1.00 93.19 205 PRO A CA 1
ATOM 1582 C C . PRO A 1 205 ? -0.762 5.596 4.800 1.00 93.19 205 PRO A C 1
ATOM 1584 O O . PRO A 1 205 ? -0.740 4.438 4.358 1.00 93.19 205 PRO A O 1
ATOM 1587 N N . LYS A 1 206 ? -0.050 5.977 5.867 1.00 91.69 206 LYS A N 1
ATOM 1588 C CA . LYS A 1 206 ? 0.906 5.119 6.581 1.00 91.69 206 LYS A CA 1
ATOM 1589 C C . LYS A 1 206 ? 0.221 4.251 7.635 1.00 91.69 206 LYS A C 1
ATOM 1591 O O . LYS A 1 206 ? 0.527 3.065 7.776 1.00 91.69 206 LYS A O 1
ATOM 1596 N N . CYS A 1 207 ? -0.680 4.841 8.410 1.00 93.06 207 CYS A N 1
ATOM 1597 C CA . CYS A 1 207 ? -1.349 4.184 9.525 1.00 93.06 207 CYS A CA 1
ATOM 1598 C C . CYS A 1 207 ? -2.639 3.496 9.073 1.00 93.06 207 CYS A C 1
ATOM 1600 O O . CYS A 1 207 ? -2.971 2.427 9.591 1.00 93.06 207 CYS A O 1
ATOM 1602 N N . VAL A 1 208 ? -3.351 4.081 8.108 1.00 93.88 208 VAL A N 1
ATOM 1603 C CA . VAL A 1 208 ? -4.692 3.679 7.685 1.00 93.88 208 VAL A CA 1
ATOM 1604 C C . VAL A 1 208 ? -4.636 2.813 6.431 1.00 93.88 208 VAL A C 1
ATOM 1606 O O . VAL A 1 208 ? -4.386 3.251 5.312 1.00 93.88 208 VAL A O 1
ATOM 1609 N N . CYS A 1 209 ? -4.938 1.538 6.627 1.00 91.56 209 CYS A N 1
ATOM 1610 C CA . CYS A 1 209 ? -4.984 0.514 5.603 1.00 91.56 209 CYS A CA 1
ATOM 1611 C C . CYS A 1 209 ? -6.435 0.214 5.196 1.00 91.56 209 CYS A C 1
ATOM 1613 O O . CYS A 1 209 ? -7.009 -0.756 5.690 1.00 91.56 209 CYS A O 1
ATOM 1615 N N . ASP A 1 210 ? -7.036 1.008 4.304 1.00 91.44 210 ASP A N 1
ATOM 1616 C CA . ASP A 1 210 ? -8.407 0.763 3.825 1.00 91.44 210 ASP A CA 1
ATOM 1617 C C . ASP A 1 210 ? -8.448 -0.055 2.532 1.00 91.44 210 ASP A C 1
ATOM 1619 O O . ASP A 1 210 ? -8.459 0.472 1.421 1.00 91.44 210 ASP A O 1
ATOM 1623 N N . ASN A 1 211 ? -8.496 -1.374 2.682 1.00 86.56 211 ASN A N 1
ATOM 1624 C CA . ASN A 1 211 ? -8.684 -2.292 1.561 1.00 86.56 211 ASN A CA 1
ATOM 1625 C C . ASN A 1 211 ? -10.167 -2.454 1.177 1.00 86.56 211 ASN A C 1
ATOM 1627 O O . ASN A 1 211 ? -10.473 -3.103 0.179 1.00 86.56 211 ASN A O 1
ATOM 1631 N N . SER A 1 212 ? -11.089 -1.938 1.991 1.00 88.38 212 SER A N 1
ATOM 1632 C CA . SER A 1 212 ? -12.537 -2.065 1.795 1.00 88.38 212 SER A CA 1
ATOM 1633 C C . SER A 1 212 ? -13.181 -0.864 1.100 1.00 88.38 212 SER A C 1
ATOM 1635 O O . SER A 1 212 ? -14.308 -0.994 0.623 1.00 88.38 212 SER A O 1
ATOM 1637 N N . GLY A 1 213 ? -12.482 0.271 1.031 1.00 89.19 213 GLY A N 1
ATOM 1638 C CA . GLY A 1 213 ? -12.984 1.519 0.454 1.00 89.19 213 GLY A CA 1
ATOM 1639 C C . GLY A 1 213 ? -14.139 2.118 1.258 1.00 89.19 213 GLY A C 1
ATOM 1640 O O . GLY A 1 213 ? -15.090 2.631 0.671 1.00 89.19 213 GLY A O 1
ATOM 1641 N N . VAL A 1 214 ? -14.105 1.978 2.586 1.00 93.62 214 VAL A N 1
ATOM 1642 C CA . VAL A 1 214 ? -15.156 2.488 3.481 1.00 93.62 214 VAL A CA 1
ATOM 1643 C C . VAL A 1 214 ? -14.898 3.907 3.973 1.00 93.62 214 VAL A C 1
ATOM 1645 O O . VAL A 1 214 ? -15.835 4.534 4.463 1.00 93.62 214 VAL A O 1
ATOM 1648 N N . PHE A 1 215 ? -13.671 4.412 3.848 1.00 95.50 215 PHE A N 1
ATOM 1649 C CA . PHE A 1 215 ? -13.297 5.759 4.268 1.00 95.50 215 PHE A CA 1
ATOM 1650 C C . PHE A 1 215 ? -13.174 6.705 3.072 1.00 95.50 215 PHE A C 1
ATOM 1652 O O . PHE A 1 215 ? -12.658 6.337 2.014 1.00 95.50 215 PHE A O 1
ATOM 1659 N N . THR A 1 216 ? -13.617 7.951 3.246 1.00 94.56 216 THR A N 1
ATOM 1660 C CA . THR A 1 216 ? -13.300 9.024 2.294 1.00 94.56 216 THR A CA 1
ATOM 1661 C C . THR A 1 216 ? -11.860 9.524 2.492 1.00 94.56 216 THR A C 1
ATOM 1663 O O . THR A 1 216 ? -11.239 9.237 3.519 1.00 94.56 216 THR A O 1
ATOM 1666 N N . PRO A 1 217 ? -11.300 10.315 1.557 1.00 92.12 217 PRO A N 1
ATOM 1667 C CA . PRO A 1 217 ? -10.007 10.964 1.771 1.00 92.12 217 PRO A CA 1
ATOM 1668 C C . PRO A 1 217 ? -9.960 11.829 3.041 1.00 92.12 217 PRO A C 1
ATOM 1670 O O . PRO A 1 217 ? -8.954 11.831 3.745 1.00 92.12 217 PRO A O 1
ATOM 1673 N N . GLU A 1 218 ? -11.045 12.534 3.376 1.00 96.06 218 GLU A N 1
ATOM 1674 C CA . GLU A 1 218 ? -11.138 13.330 4.606 1.00 96.06 218 GLU A CA 1
ATOM 1675 C C . GLU A 1 218 ? -11.131 12.453 5.862 1.00 96.06 218 GLU A C 1
ATOM 1677 O O . GLU A 1 218 ? -10.460 12.791 6.839 1.00 96.06 218 GLU A O 1
ATOM 1682 N N . ASP A 1 219 ? -11.837 11.318 5.831 1.00 97.25 219 ASP A N 1
ATOM 1683 C CA . ASP A 1 219 ? -11.819 10.343 6.921 1.00 97.25 219 ASP A CA 1
ATOM 1684 C C . ASP A 1 219 ? -10.400 9.820 7.147 1.00 97.25 219 ASP A C 1
ATOM 1686 O O . ASP A 1 219 ? -9.896 9.890 8.268 1.00 97.25 219 ASP A O 1
ATOM 1690 N N . ILE A 1 220 ? -9.740 9.360 6.078 1.00 95.81 220 ILE A N 1
ATOM 1691 C CA . ILE A 1 220 ? -8.364 8.854 6.106 1.00 95.81 220 ILE A CA 1
ATOM 1692 C C . ILE A 1 220 ? -7.422 9.898 6.704 1.00 95.81 220 ILE A C 1
ATOM 1694 O O . ILE A 1 220 ? -6.703 9.581 7.647 1.00 95.81 220 ILE A O 1
ATOM 1698 N N . ASN A 1 221 ? -7.465 11.141 6.215 1.00 95.62 221 ASN A N 1
ATOM 1699 C CA . ASN A 1 221 ? -6.620 12.217 6.733 1.00 95.62 221 ASN A CA 1
ATOM 1700 C C . ASN A 1 221 ? -6.868 12.452 8.228 1.00 95.62 221 ASN A C 1
ATOM 1702 O O . ASN A 1 221 ? -5.919 12.532 9.000 1.00 95.62 221 ASN A O 1
ATOM 1706 N N . SER A 1 222 ? -8.133 12.489 8.659 1.00 97.50 222 SER A N 1
ATOM 1707 C CA . SER A 1 222 ? -8.466 12.680 10.076 1.00 97.50 222 SER A CA 1
ATOM 1708 C C . SER A 1 222 ? -7.982 11.531 10.970 1.00 97.50 222 SER A C 1
ATOM 1710 O O . SER A 1 222 ? -7.621 11.749 12.125 1.00 97.50 222 SER A O 1
ATOM 1712 N N . LEU A 1 223 ? -7.969 10.301 10.451 1.00 97.69 223 LEU A N 1
ATOM 1713 C CA . LEU A 1 223 ? -7.485 9.121 11.164 1.00 97.69 223 LEU A CA 1
ATOM 1714 C C . LEU A 1 223 ? -5.950 9.092 11.222 1.00 97.69 223 LEU A C 1
ATOM 1716 O O . LEU A 1 223 ? -5.403 8.794 12.279 1.00 97.69 223 LEU A O 1
ATOM 1720 N N . GLU A 1 224 ? -5.262 9.444 10.131 1.00 95.75 224 GLU A N 1
ATOM 1721 C CA . GLU A 1 224 ? -3.800 9.610 10.105 1.00 95.75 224 GLU A CA 1
ATOM 1722 C C . GLU A 1 224 ? -3.343 10.690 11.095 1.00 95.75 224 GLU A C 1
ATOM 1724 O O . GLU A 1 224 ? -2.424 10.455 11.875 1.00 95.75 224 GLU A O 1
ATOM 1729 N N . GLU A 1 225 ? -4.023 11.841 11.132 1.00 96.25 225 GLU A N 1
ATOM 1730 C CA . GLU A 1 225 ? -3.735 12.915 12.092 1.00 96.25 225 GLU A CA 1
ATOM 1731 C C . GLU A 1 225 ? -3.893 12.456 13.550 1.00 96.25 225 GLU A C 1
ATOM 1733 O O . GLU A 1 225 ? -3.091 12.830 14.405 1.00 96.25 225 GLU A O 1
ATOM 1738 N N . LEU A 1 226 ? -4.905 11.630 13.841 1.00 96.69 226 LEU A N 1
ATOM 1739 C CA . LEU A 1 226 ? -5.124 11.076 15.181 1.00 96.69 226 LEU A CA 1
ATOM 1740 C C . LEU A 1 226 ? -4.084 10.024 15.571 1.00 96.69 226 LEU A C 1
ATOM 1742 O O . LEU A 1 226 ? -3.711 9.953 16.743 1.00 96.69 226 LEU A O 1
ATOM 1746 N N . CYS A 1 227 ? -3.628 9.207 14.620 1.00 94.50 227 CYS A N 1
ATOM 1747 C CA . CYS A 1 227 ? -2.515 8.290 14.851 1.00 94.50 227 CYS A CA 1
ATOM 1748 C C . CYS A 1 227 ? -1.213 9.068 15.103 1.00 94.50 227 CYS A C 1
ATOM 1750 O O . CYS A 1 227 ? -0.467 8.729 16.022 1.00 94.50 227 CYS A O 1
ATOM 1752 N N . GLY A 1 228 ? -0.956 10.132 14.334 1.00 90.88 228 GLY A N 1
ATOM 1753 C CA . GLY A 1 228 ? 0.269 10.923 14.425 1.00 90.88 228 GLY A CA 1
ATOM 1754 C C . GLY A 1 228 ? 1.520 10.041 14.338 1.00 90.88 228 GLY A C 1
ATOM 1755 O O . GLY A 1 228 ? 1.591 9.124 13.525 1.00 90.88 228 GLY A O 1
ATOM 1756 N N . ASP A 1 229 ? 2.486 10.275 15.229 1.00 88.25 229 ASP A N 1
ATOM 1757 C CA . ASP A 1 229 ? 3.718 9.474 15.322 1.00 88.25 229 ASP A CA 1
ATOM 1758 C C . ASP A 1 229 ? 3.580 8.233 16.230 1.00 88.25 229 ASP A C 1
ATOM 1760 O O . ASP A 1 229 ? 4.578 7.627 16.623 1.00 88.25 229 ASP A O 1
ATOM 1764 N N . LYS A 1 230 ? 2.359 7.866 16.641 1.00 90.88 230 LYS A N 1
ATOM 1765 C CA . LYS A 1 230 ? 2.129 6.713 17.523 1.00 90.88 230 LYS A CA 1
ATOM 1766 C C . LYS A 1 230 ? 2.213 5.405 16.743 1.00 90.88 230 LYS A C 1
ATOM 1768 O O . LYS A 1 230 ? 1.854 5.333 15.570 1.00 90.88 230 LYS A O 1
ATOM 1773 N N . ASN A 1 231 ? 2.579 4.327 17.435 1.00 92.56 231 ASN A N 1
ATOM 1774 C CA . ASN A 1 231 ? 2.612 2.974 16.874 1.00 92.56 231 ASN A CA 1
ATOM 1775 C C . ASN A 1 231 ? 1.211 2.348 16.787 1.00 92.56 231 ASN A C 1
ATOM 1777 O O . ASN A 1 231 ? 0.960 1.256 17.292 1.00 92.56 231 ASN A O 1
ATOM 1781 N N . ILE A 1 232 ? 0.278 3.056 16.152 1.00 94.75 232 ILE A N 1
ATOM 1782 C CA . ILE A 1 232 ? -1.096 2.612 15.928 1.00 94.75 232 ILE A CA 1
ATOM 1783 C C . ILE A 1 232 ? -1.316 2.474 14.425 1.00 94.75 232 ILE A C 1
ATOM 1785 O O . ILE A 1 232 ? -1.035 3.388 13.655 1.00 94.75 232 ILE A O 1
ATOM 1789 N N . SER A 1 233 ? -1.845 1.333 13.994 1.00 94.56 233 SER A N 1
ATOM 1790 C CA . SER A 1 233 ? -2.267 1.128 12.609 1.00 94.56 233 SER A CA 1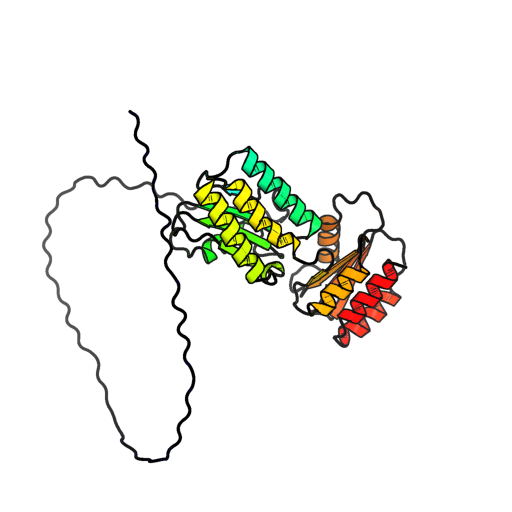
ATOM 1791 C C . SER A 1 233 ? -3.684 0.571 12.558 1.00 94.56 233 SER A C 1
ATOM 1793 O O . SER A 1 233 ? -4.121 -0.153 13.453 1.00 94.56 233 SER A O 1
ATOM 1795 N N . ILE A 1 234 ? -4.414 0.927 11.508 1.00 96.00 234 ILE A N 1
ATOM 1796 C CA . ILE A 1 234 ? -5.784 0.496 11.254 1.00 96.00 234 ILE A CA 1
ATOM 1797 C C . ILE A 1 234 ? -5.781 -0.337 9.987 1.00 96.00 234 ILE A C 1
ATOM 1799 O O . ILE A 1 234 ? -5.287 0.130 8.970 1.00 96.00 234 ILE A O 1
ATOM 1803 N N . LEU A 1 235 ? -6.388 -1.519 10.015 1.00 94.19 235 LEU A N 1
ATOM 1804 C CA . LEU A 1 235 ? -6.662 -2.338 8.840 1.00 94.19 235 LEU A CA 1
ATOM 1805 C C . LEU A 1 235 ? -8.166 -2.513 8.669 1.00 94.19 235 LEU A C 1
ATOM 1807 O O . LEU A 1 235 ? -8.778 -3.326 9.355 1.00 94.19 235 LEU A O 1
ATOM 1811 N N . ALA A 1 236 ? -8.750 -1.768 7.733 1.00 94.12 236 ALA A N 1
ATOM 1812 C CA . ALA A 1 236 ? -10.127 -1.950 7.299 1.00 94.12 236 ALA A CA 1
ATOM 1813 C C . ALA A 1 236 ? -10.145 -2.846 6.061 1.00 94.12 236 ALA A C 1
ATOM 1815 O O . ALA A 1 236 ? -9.554 -2.542 5.025 1.00 94.12 236 ALA A O 1
ATOM 1816 N N . THR A 1 237 ? -10.774 -4.009 6.180 1.00 90.38 237 THR A N 1
ATOM 1817 C CA . THR A 1 237 ? -10.841 -4.972 5.083 1.00 90.38 237 THR A CA 1
ATOM 1818 C C . THR A 1 237 ? -12.122 -5.782 5.156 1.00 90.38 237 THR A C 1
ATOM 1820 O O . THR A 1 237 ? -12.838 -5.789 6.158 1.00 90.38 237 THR A O 1
ATOM 1823 N N . LYS A 1 238 ? -12.428 -6.482 4.070 1.00 89.75 238 LYS A N 1
ATOM 1824 C CA . LYS A 1 238 ? -13.484 -7.485 4.033 1.00 89.75 238 LYS A CA 1
ATOM 1825 C C . LYS A 1 238 ? -12.835 -8.856 4.193 1.00 89.75 238 LYS A C 1
ATOM 1827 O O . LYS A 1 238 ? -12.305 -9.391 3.221 1.00 89.75 238 LYS A O 1
ATOM 1832 N N . ASN A 1 239 ? -12.856 -9.429 5.397 1.00 86.69 239 ASN A N 1
ATOM 1833 C CA . ASN A 1 239 ? -12.364 -10.796 5.561 1.00 86.69 239 ASN A CA 1
ATOM 1834 C C . ASN A 1 239 ? -13.402 -11.787 5.023 1.00 86.69 239 ASN A C 1
ATOM 1836 O O . ASN A 1 239 ? -14.497 -11.923 5.566 1.00 86.69 239 ASN A O 1
ATOM 1840 N N . SER A 1 240 ? -13.047 -12.470 3.939 1.00 76.75 240 SER A N 1
ATOM 1841 C CA . SER A 1 240 ? -13.795 -13.598 3.378 1.00 76.75 240 SER A CA 1
ATOM 1842 C C . SER A 1 240 ? -12.925 -14.850 3.239 1.00 76.75 240 SER A C 1
ATOM 1844 O O . SER A 1 240 ? -13.222 -15.713 2.416 1.00 76.75 240 SER A O 1
ATOM 1846 N N . SER A 1 241 ? -11.807 -14.899 3.964 1.00 81.25 241 SER A N 1
ATOM 1847 C CA . SER A 1 241 ? -10.880 -16.029 3.958 1.00 81.25 241 SER A CA 1
ATOM 1848 C C . SER A 1 241 ? -11.276 -17.078 5.000 1.00 81.25 241 SER A C 1
ATOM 1850 O O . SER A 1 241 ? -12.199 -16.876 5.786 1.00 81.25 241 SER A O 1
ATOM 1852 N N . GLU A 1 242 ? -10.565 -18.205 5.011 1.00 85.56 242 GLU A N 1
ATOM 1853 C CA . GLU A 1 242 ? -10.733 -19.246 6.032 1.00 85.56 242 GLU A CA 1
ATOM 1854 C C . GLU A 1 242 ? -10.096 -18.872 7.382 1.00 85.56 242 GLU A C 1
ATOM 1856 O O . GLU A 1 242 ? -10.429 -19.484 8.395 1.00 85.56 242 GLU A O 1
ATOM 1861 N N . LYS A 1 243 ? -9.200 -17.872 7.412 1.00 88.88 243 LYS A N 1
ATOM 1862 C CA . LYS A 1 243 ? -8.552 -17.395 8.641 1.00 88.88 243 LYS A CA 1
ATOM 1863 C C . LYS A 1 243 ? -9.496 -16.528 9.467 1.00 88.88 243 LYS A C 1
ATOM 1865 O O . LYS A 1 243 ? -10.243 -15.712 8.915 1.00 88.88 243 LYS A O 1
ATOM 1870 N N . SER A 1 244 ? -9.400 -16.650 10.790 1.00 93.38 244 SER A N 1
ATOM 1871 C CA . SER A 1 244 ? -10.138 -15.780 11.706 1.00 93.38 244 SER A CA 1
ATOM 1872 C C . SER A 1 244 ? -9.620 -14.337 11.663 1.00 93.38 244 SER A C 1
ATOM 1874 O O . SER A 1 244 ? -8.495 -14.065 11.232 1.00 93.38 244 SER A O 1
ATOM 1876 N N . ASP A 1 245 ? -10.440 -13.394 12.129 1.00 94.19 245 ASP A N 1
ATOM 1877 C CA . ASP A 1 245 ? -10.056 -11.982 12.217 1.00 94.19 245 ASP A CA 1
ATOM 1878 C C . ASP A 1 245 ? -8.859 -11.790 13.170 1.00 94.19 245 ASP A C 1
ATOM 1880 O O . ASP A 1 245 ? -7.979 -10.973 12.906 1.00 94.19 245 ASP A O 1
ATOM 1884 N N . GLU A 1 246 ? -8.766 -12.590 14.237 1.00 94.75 246 GLU A N 1
ATOM 1885 C CA . GLU A 1 246 ? -7.644 -12.613 15.186 1.00 94.75 246 GLU A CA 1
ATOM 1886 C C . GLU A 1 246 ? -6.355 -13.123 14.545 1.00 94.75 246 GLU A C 1
ATOM 1888 O O . GLU A 1 246 ? -5.294 -12.536 14.757 1.00 94.75 246 GLU A O 1
ATOM 1893 N N . GLU A 1 247 ? -6.432 -14.187 13.741 1.00 93.06 247 GLU A N 1
ATOM 1894 C CA . GLU A 1 247 ? -5.269 -14.718 13.026 1.00 93.06 247 GLU A CA 1
ATOM 1895 C C . GLU A 1 247 ? -4.738 -13.704 12.010 1.00 93.06 247 GLU A C 1
ATOM 1897 O O . GLU A 1 247 ? -3.533 -13.459 11.950 1.00 93.06 247 GLU A O 1
ATOM 1902 N N . ILE A 1 248 ? -5.628 -13.068 11.242 1.00 89.56 248 ILE A N 1
ATOM 1903 C CA . ILE A 1 248 ? -5.243 -12.034 10.275 1.00 89.56 248 ILE A CA 1
ATOM 1904 C C . ILE A 1 248 ? -4.661 -10.818 10.993 1.00 89.56 248 ILE A C 1
ATOM 1906 O O . ILE A 1 248 ? -3.586 -10.350 10.618 1.00 89.56 248 ILE A O 1
ATOM 1910 N N . CYS A 1 249 ? -5.339 -10.312 12.025 1.00 93.19 249 CYS A N 1
ATOM 1911 C CA . CYS A 1 249 ? -4.872 -9.164 12.796 1.00 93.19 249 CYS A CA 1
ATOM 1912 C C . CYS A 1 249 ? -3.497 -9.453 13.420 1.00 93.19 249 CYS A C 1
ATOM 1914 O O . CYS A 1 249 ? -2.566 -8.670 13.255 1.00 93.19 249 CYS A O 1
ATOM 1916 N N . GLY A 1 250 ? -3.308 -10.626 14.030 1.00 93.00 250 GLY A N 1
ATOM 1917 C CA . GLY A 1 250 ? -2.021 -11.039 14.591 1.00 93.00 250 GLY A CA 1
ATOM 1918 C C . GLY A 1 250 ? -0.908 -11.173 13.547 1.00 93.00 250 GLY A C 1
ATOM 1919 O O . GLY A 1 250 ? 0.222 -10.747 13.795 1.00 93.00 250 GLY A O 1
ATOM 1920 N N . ASP A 1 251 ? -1.209 -11.725 12.368 1.00 88.19 251 ASP A N 1
ATOM 1921 C CA . ASP A 1 251 ? -0.254 -11.817 11.259 1.00 88.19 251 ASP A CA 1
ATOM 1922 C C . ASP A 1 251 ? 0.182 -10.427 10.774 1.00 88.19 251 ASP A C 1
ATOM 1924 O O . ASP A 1 251 ? 1.370 -10.204 10.540 1.00 88.19 251 ASP A O 1
ATOM 1928 N N . TYR A 1 252 ? -0.757 -9.489 10.635 1.00 87.19 252 TYR A N 1
ATOM 1929 C CA . TYR A 1 252 ? -0.459 -8.114 10.234 1.00 87.19 252 TYR A CA 1
ATOM 1930 C C . TYR A 1 252 ? 0.293 -7.340 11.316 1.00 87.19 252 TYR A C 1
ATOM 1932 O O . TYR A 1 252 ? 1.228 -6.614 10.987 1.00 87.19 252 TYR A O 1
ATOM 1940 N N . PHE A 1 253 ? -0.053 -7.532 12.590 1.00 91.94 253 PHE A N 1
ATOM 1941 C CA . PHE A 1 253 ? 0.611 -6.885 13.719 1.00 91.94 253 PHE A CA 1
ATOM 1942 C C . PHE A 1 253 ? 2.101 -7.234 13.740 1.00 91.94 253 PHE A C 1
ATOM 1944 O O . PHE A 1 253 ? 2.953 -6.350 13.717 1.00 91.94 253 PHE A O 1
ATOM 1951 N N . LYS A 1 254 ? 2.417 -8.534 13.657 1.00 88.81 254 LYS A N 1
ATOM 1952 C CA . LYS A 1 254 ? 3.802 -9.028 13.615 1.00 88.81 254 LYS A CA 1
ATOM 1953 C C . LYS A 1 254 ? 4.592 -8.496 12.426 1.00 88.81 254 LYS A C 1
ATOM 1955 O O . LYS A 1 254 ? 5.803 -8.388 12.524 1.00 88.81 254 LYS A O 1
ATOM 1960 N N . ARG A 1 255 ? 3.935 -8.229 11.294 1.00 82.38 255 ARG A N 1
ATOM 1961 C CA . ARG A 1 255 ? 4.591 -7.685 10.096 1.00 82.38 255 ARG A CA 1
ATOM 1962 C C . ARG A 1 255 ? 4.836 -6.188 10.232 1.00 82.38 255 ARG A C 1
ATOM 1964 O O . ARG A 1 255 ? 5.935 -5.738 9.958 1.00 82.38 255 ARG A O 1
ATOM 1971 N N . ARG A 1 256 ? 3.820 -5.432 10.657 1.00 84.75 256 ARG A N 1
ATOM 1972 C CA . ARG A 1 256 ? 3.870 -3.966 10.754 1.00 84.75 256 ARG A CA 1
ATOM 1973 C C . ARG A 1 256 ? 4.860 -3.470 11.804 1.00 84.75 256 ARG A C 1
ATOM 1975 O O . ARG A 1 256 ? 5.386 -2.369 11.658 1.00 84.75 256 ARG A O 1
ATOM 1982 N N . PHE A 1 257 ? 5.056 -4.263 12.852 1.00 89.06 257 PHE A N 1
ATOM 1983 C CA . PHE A 1 257 ? 5.865 -3.919 14.017 1.00 89.06 257 PHE A CA 1
ATOM 1984 C C . PHE A 1 257 ? 7.003 -4.927 14.254 1.00 89.06 257 PHE A C 1
ATOM 1986 O O . PHE A 1 257 ? 7.457 -5.068 15.383 1.00 89.06 257 PHE A O 1
ATOM 1993 N N . ALA A 1 258 ? 7.449 -5.642 13.209 1.00 82.75 258 ALA A N 1
ATOM 1994 C CA . ALA A 1 258 ? 8.486 -6.678 13.309 1.00 82.75 258 ALA A CA 1
ATOM 1995 C C . ALA A 1 258 ? 9.785 -6.160 13.947 1.00 82.75 258 ALA A C 1
ATOM 1997 O O . ALA A 1 258 ? 10.348 -6.824 14.814 1.00 82.75 258 ALA A O 1
ATOM 1998 N N . ASP A 1 259 ? 10.195 -4.960 13.538 1.00 78.19 259 ASP A N 1
ATOM 1999 C CA . ASP A 1 259 ? 11.423 -4.287 13.970 1.00 78.19 259 ASP A CA 1
ATOM 2000 C C . ASP A 1 259 ? 11.125 -3.094 14.892 1.00 78.19 259 ASP A C 1
ATOM 2002 O O . ASP A 1 259 ? 11.927 -2.171 15.024 1.00 78.19 259 ASP A O 1
ATOM 2006 N N . SER A 1 260 ? 9.937 -3.075 15.512 1.00 81.56 260 SER A N 1
ATOM 2007 C CA . SER A 1 260 ? 9.613 -2.056 16.507 1.00 81.56 260 SER A CA 1
ATOM 2008 C C . SER A 1 26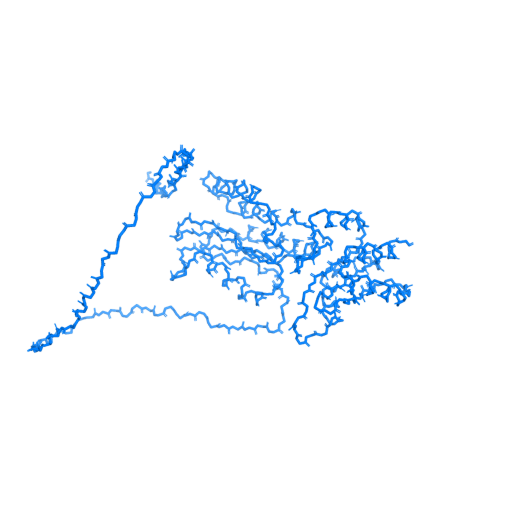0 ? 10.347 -2.358 17.812 1.00 81.56 260 SER A C 1
ATOM 2010 O O . SER A 1 260 ? 10.099 -3.375 18.458 1.00 81.56 260 SER A O 1
ATOM 2012 N N . ASP A 1 261 ? 11.216 -1.439 18.231 1.00 81.31 261 ASP A N 1
ATOM 2013 C CA . ASP A 1 261 ? 11.886 -1.491 19.536 1.00 81.31 261 ASP A CA 1
ATOM 2014 C C . ASP A 1 261 ? 10.979 -1.015 20.691 1.00 81.31 261 ASP A C 1
ATOM 2016 O O . ASP A 1 261 ? 11.400 -0.980 21.852 1.00 81.31 261 ASP A O 1
ATOM 2020 N N . THR A 1 262 ? 9.738 -0.608 20.398 1.00 80.69 262 THR A N 1
ATOM 2021 C CA . THR A 1 262 ? 8.782 -0.131 21.401 1.00 80.69 262 THR A CA 1
ATOM 2022 C C . THR A 1 262 ? 7.765 -1.210 21.760 1.00 80.69 262 THR A C 1
ATOM 2024 O O . THR A 1 262 ? 7.465 -2.108 20.979 1.00 80.69 262 THR A O 1
ATOM 2027 N N . SER A 1 263 ? 7.199 -1.108 22.964 1.00 83.69 263 SER A N 1
ATOM 2028 C CA . SER A 1 263 ? 6.165 -2.019 23.474 1.00 83.69 263 SER A CA 1
ATOM 2029 C C . SER A 1 263 ? 4.784 -1.355 23.544 1.00 83.69 263 SER A C 1
ATOM 2031 O O . SER A 1 263 ? 3.983 -1.672 24.421 1.00 83.69 263 SER A O 1
ATOM 2033 N N . ASP A 1 264 ? 4.535 -0.357 22.695 1.00 91.06 264 ASP A N 1
ATOM 2034 C CA . ASP A 1 264 ? 3.276 0.398 22.626 1.00 91.06 264 ASP A CA 1
ATOM 2035 C C . ASP A 1 264 ? 2.546 0.212 21.286 1.00 91.06 264 ASP A C 1
ATOM 2037 O O . ASP A 1 264 ? 1.667 0.997 20.926 1.00 91.06 264 ASP A O 1
ATOM 2041 N N . ASN A 1 265 ? 2.886 -0.856 20.561 1.00 94.88 265 ASN A N 1
ATOM 2042 C CA . ASN A 1 265 ? 2.312 -1.151 19.258 1.00 94.88 265 ASN A CA 1
ATOM 2043 C C . ASN A 1 265 ? 0.852 -1.589 19.386 1.00 94.88 265 ASN A C 1
ATOM 2045 O O . ASN A 1 265 ? 0.491 -2.374 20.265 1.00 94.88 265 ASN A O 1
ATOM 2049 N N . THR A 1 266 ? 0.005 -1.114 18.477 1.00 96.62 266 THR A N 1
ATOM 2050 C CA . THR A 1 266 ? -1.413 -1.470 18.403 1.00 96.62 266 THR A CA 1
ATOM 2051 C C . THR A 1 266 ? -1.858 -1.581 16.948 1.00 96.62 266 THR A C 1
ATOM 2053 O O . THR A 1 266 ? -1.708 -0.647 16.163 1.00 96.62 266 THR A O 1
ATOM 2056 N N . LEU A 1 267 ? -2.462 -2.712 16.586 1.00 96.75 267 LEU A N 1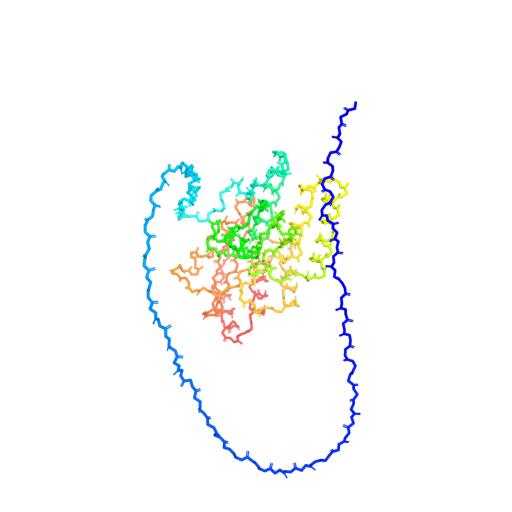
ATOM 2057 C CA . LEU A 1 267 ? -3.171 -2.883 15.323 1.00 96.75 267 LEU A CA 1
ATOM 2058 C C . LEU A 1 267 ? -4.670 -3.016 15.590 1.00 96.75 267 LEU A C 1
ATOM 2060 O O . LEU A 1 267 ? -5.115 -3.906 16.316 1.00 96.75 267 LEU A O 1
ATOM 2064 N N . ILE A 1 268 ? -5.443 -2.138 14.959 1.00 97.88 268 ILE A N 1
ATOM 2065 C CA . ILE A 1 268 ? -6.901 -2.116 14.991 1.00 97.88 268 ILE A CA 1
ATOM 2066 C C . ILE A 1 268 ? -7.402 -2.703 13.673 1.00 97.88 268 ILE A C 1
ATOM 2068 O O . ILE A 1 268 ? -7.258 -2.098 12.615 1.00 97.88 268 ILE A O 1
ATOM 2072 N N . PHE A 1 269 ? -8.014 -3.876 13.721 1.00 97.31 269 PHE A N 1
ATOM 2073 C CA . PHE A 1 269 ? -8.598 -4.534 12.562 1.00 97.31 269 PHE A CA 1
ATOM 2074 C C . PHE A 1 269 ? -10.108 -4.304 12.525 1.00 97.31 269 PHE A C 1
ATOM 2076 O O . PHE A 1 269 ? -10.805 -4.678 13.462 1.00 97.31 269 PHE A O 1
ATOM 2083 N N . LEU A 1 270 ? -10.613 -3.710 11.444 1.00 97.75 270 LEU A N 1
ATOM 2084 C CA . LEU A 1 270 ? -12.036 -3.542 11.160 1.00 97.75 270 LEU A CA 1
ATOM 2085 C C . LEU A 1 270 ? -12.447 -4.512 10.048 1.00 97.75 270 LEU A C 1
ATOM 2087 O O . LEU A 1 270 ? -12.095 -4.328 8.879 1.00 97.75 270 LEU A O 1
ATOM 2091 N N . ASN A 1 271 ? -13.255 -5.511 10.401 1.00 96.12 271 ASN A N 1
ATOM 2092 C CA . ASN A 1 271 ? -13.887 -6.389 9.430 1.00 96.12 271 ASN A CA 1
ATOM 2093 C C . ASN A 1 271 ? -15.202 -5.781 8.935 1.00 96.12 271 ASN A C 1
ATOM 2095 O O . ASN A 1 271 ? -16.241 -5.857 9.591 1.00 96.12 271 ASN A O 1
ATOM 2099 N N . THR A 1 272 ? -15.180 -5.229 7.731 1.00 95.00 272 THR A N 1
ATOM 2100 C CA . THR A 1 272 ? -16.351 -4.606 7.092 1.00 95.00 272 THR A CA 1
ATOM 2101 C C . THR A 1 272 ? -17.406 -5.612 6.622 1.00 95.00 272 THR A C 1
ATOM 2103 O O . THR A 1 272 ? -18.528 -5.223 6.301 1.00 95.00 272 THR A O 1
ATOM 2106 N N . ALA A 1 273 ? -17.088 -6.915 6.602 1.00 93.75 273 ALA A N 1
ATOM 2107 C CA . ALA A 1 273 ? -18.075 -7.960 6.331 1.00 93.75 273 ALA A CA 1
ATOM 2108 C C . ALA A 1 273 ? -19.000 -8.207 7.532 1.00 93.75 273 ALA A C 1
ATOM 2110 O O . ALA A 1 273 ? -20.173 -8.528 7.349 1.00 93.75 273 ALA A O 1
ATOM 2111 N N . THR A 1 274 ? -18.461 -8.092 8.749 1.00 95.56 274 THR A N 1
ATOM 2112 C CA . THR A 1 274 ? -19.158 -8.423 10.003 1.00 95.56 274 THR A CA 1
ATOM 2113 C C . THR A 1 274 ? -19.433 -7.207 10.882 1.00 95.56 274 THR A C 1
ATOM 2115 O O . THR A 1 274 ? -20.142 -7.341 11.878 1.00 95.56 274 THR A O 1
ATOM 2118 N N . ASP A 1 275 ? -18.899 -6.042 10.511 1.00 97.06 275 ASP A N 1
ATOM 2119 C CA . ASP A 1 275 ? -18.948 -4.788 11.265 1.00 97.06 275 ASP A CA 1
ATOM 2120 C C . ASP A 1 275 ? -18.331 -4.898 12.664 1.00 97.06 275 ASP A C 1
ATOM 2122 O O . ASP A 1 275 ? -18.827 -4.315 13.631 1.00 97.06 275 ASP A O 1
ATOM 2126 N N . LYS A 1 276 ? -17.250 -5.677 12.781 1.00 97.25 276 LYS A N 1
ATOM 2127 C CA . LYS A 1 276 ? -16.576 -5.938 14.054 1.00 97.25 276 LYS A CA 1
ATOM 2128 C C . LYS A 1 276 ? -15.116 -5.526 14.039 1.00 97.25 276 LYS A C 1
ATOM 2130 O O . LYS A 1 276 ? -1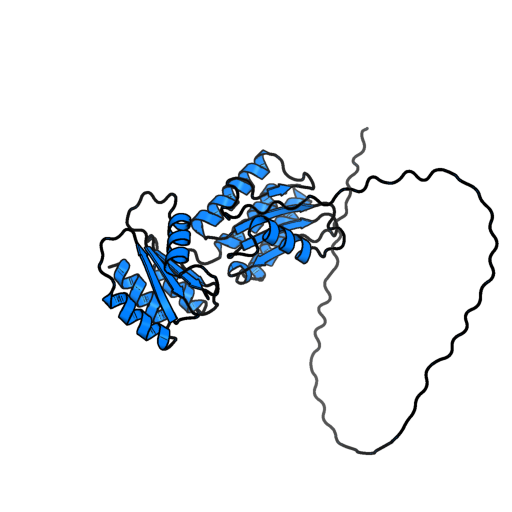4.427 -5.644 13.027 1.00 97.25 276 LYS A O 1
ATOM 2135 N N . PHE A 1 277 ? -14.671 -5.086 15.208 1.00 98.06 277 PHE A N 1
ATOM 2136 C CA . PHE A 1 277 ? -13.286 -4.804 15.519 1.00 98.06 277 PHE A CA 1
ATOM 2137 C C . PHE A 1 277 ? -12.610 -5.983 16.212 1.00 98.06 277 PHE A C 1
ATOM 2139 O O . PHE A 1 277 ? -13.173 -6.579 17.134 1.00 98.06 277 PHE A O 1
ATOM 2146 N N . THR A 1 278 ? -11.363 -6.216 15.822 1.00 97.75 278 THR A N 1
ATOM 2147 C CA . THR A 1 278 ? -10.395 -7.073 16.504 1.00 97.75 278 THR A CA 1
ATOM 2148 C C . THR A 1 278 ? -9.143 -6.242 16.756 1.00 97.75 278 THR A C 1
ATOM 2150 O O . THR A 1 278 ? -8.706 -5.502 15.879 1.00 97.75 278 THR A O 1
ATOM 2153 N N . VAL A 1 279 ? -8.558 -6.330 17.948 1.00 97.69 279 VAL A N 1
ATOM 2154 C CA . VAL A 1 279 ? -7.373 -5.540 18.307 1.00 97.69 279 VAL A CA 1
ATOM 2155 C C . VAL A 1 279 ? -6.266 -6.469 18.776 1.00 97.69 279 VAL A C 1
ATOM 2157 O O . VAL A 1 279 ? -6.512 -7.393 19.547 1.00 97.69 279 VAL A O 1
ATOM 2160 N N . VAL A 1 280 ? -5.046 -6.203 18.319 1.00 96.88 280 VAL A N 1
ATOM 2161 C CA . VAL A 1 280 ? -3.817 -6.787 18.865 1.00 96.88 280 VAL A CA 1
ATOM 2162 C C . VAL A 1 280 ? -2.943 -5.631 19.332 1.00 96.88 280 VAL A C 1
ATOM 2164 O O . VAL A 1 280 ? -2.742 -4.670 18.591 1.00 96.88 280 VAL A O 1
ATOM 2167 N N . THR A 1 281 ? -2.471 -5.686 20.574 1.00 95.81 281 THR A N 1
ATOM 2168 C CA . THR A 1 281 ? -1.695 -4.605 21.192 1.00 95.81 281 THR A CA 1
ATOM 2169 C C . THR A 1 281 ? -0.705 -5.160 22.208 1.00 95.81 281 THR A C 1
ATOM 2171 O O . THR A 1 281 ? -1.005 -6.148 22.881 1.00 95.81 281 THR A O 1
ATOM 2174 N N . ASP A 1 282 ? 0.449 -4.504 22.331 1.00 94.75 282 ASP A N 1
ATOM 2175 C CA . ASP A 1 282 ? 1.436 -4.768 23.387 1.00 94.75 282 ASP A CA 1
ATOM 2176 C C . ASP A 1 282 ? 1.073 -4.064 24.710 1.00 94.75 282 ASP A C 1
ATOM 2178 O O . ASP A 1 282 ? 1.628 -4.362 25.771 1.00 94.75 282 ASP A O 1
ATOM 2182 N N . LEU A 1 283 ? 0.116 -3.130 24.673 1.00 92.25 283 LEU A N 1
ATOM 2183 C CA . LEU A 1 283 ? -0.305 -2.371 25.843 1.00 92.25 283 LEU A CA 1
ATOM 2184 C C . LEU A 1 283 ? -1.138 -3.227 26.802 1.00 92.25 283 LEU A C 1
ATOM 2186 O O . LEU A 1 283 ? -2.076 -3.925 26.421 1.00 92.25 283 LEU A O 1
ATOM 2190 N N . THR A 1 284 ? -0.874 -3.081 28.099 1.00 91.12 284 THR A N 1
ATOM 2191 C CA . THR A 1 284 ? -1.714 -3.661 29.158 1.00 91.12 284 THR A CA 1
ATOM 2192 C C . THR A 1 284 ? -2.902 -2.735 29.453 1.00 91.12 284 THR A C 1
ATOM 2194 O O . THR A 1 284 ? -2.964 -2.093 30.500 1.00 91.12 284 THR A O 1
ATOM 2197 N N . LYS A 1 285 ? -3.834 -2.628 28.499 1.00 89.56 285 LYS A N 1
ATOM 2198 C CA . LYS A 1 285 ? -5.102 -1.888 28.625 1.00 89.56 285 LYS A CA 1
ATOM 2199 C C . LYS A 1 285 ? -6.276 -2.852 28.445 1.00 89.56 285 LYS A C 1
ATOM 2201 O O . LYS A 1 285 ? -6.276 -3.637 27.504 1.00 89.56 285 LYS A O 1
ATOM 2206 N N . ASP A 1 286 ? -7.282 -2.776 29.316 1.00 94.12 286 ASP A N 1
ATOM 2207 C CA . ASP A 1 286 ? -8.557 -3.473 29.103 1.00 94.12 286 ASP A CA 1
ATOM 2208 C C . ASP A 1 286 ? -9.442 -2.637 28.172 1.00 94.12 286 ASP A C 1
ATOM 2210 O O . ASP A 1 286 ? -9.902 -1.554 28.535 1.00 94.12 286 ASP A O 1
ATOM 2214 N N . TYR A 1 287 ? -9.649 -3.144 26.960 1.00 95.06 287 TYR A N 1
ATOM 2215 C CA . TYR A 1 287 ? -10.378 -2.478 25.886 1.00 95.06 287 TYR A CA 1
ATOM 2216 C C . TYR A 1 287 ? -11.693 -3.183 25.522 1.00 95.06 287 TYR A C 1
ATOM 2218 O O . TYR A 1 287 ? -12.315 -2.825 24.519 1.00 95.06 287 TYR A O 1
ATOM 2226 N N . GLU A 1 288 ? -12.163 -4.168 26.297 1.00 95.44 288 GLU A N 1
ATOM 2227 C CA . GLU A 1 288 ? -13.346 -4.961 25.922 1.00 95.44 288 GLU A CA 1
ATOM 2228 C C . GLU A 1 288 ? -14.604 -4.092 25.771 1.00 95.44 288 GLU A C 1
ATOM 2230 O O . GLU A 1 288 ? -15.329 -4.179 24.773 1.00 95.44 288 GLU A O 1
ATOM 2235 N N . ASN A 1 289 ? -14.837 -3.188 26.727 1.00 96.81 289 ASN A N 1
ATOM 2236 C CA . ASN A 1 289 ? -15.957 -2.244 26.674 1.00 96.81 289 ASN A CA 1
ATOM 2237 C C . ASN A 1 289 ? -15.832 -1.268 25.495 1.00 96.81 289 ASN A C 1
ATOM 2239 O O . ASN A 1 289 ? -16.836 -0.921 24.864 1.00 96.81 289 ASN A O 1
ATOM 2243 N N . GLN A 1 290 ? -14.603 -0.859 25.172 1.00 98.12 290 GLN A N 1
ATOM 2244 C CA . GLN A 1 290 ? -14.328 0.028 24.048 1.00 98.12 290 GLN A CA 1
ATOM 2245 C C . GLN A 1 290 ? -14.637 -0.666 22.715 1.00 98.12 290 GLN A C 1
ATOM 2247 O O . GLN A 1 290 ? -15.364 -0.106 21.894 1.00 98.12 290 GLN A O 1
ATOM 2252 N N . ILE A 1 291 ? -14.204 -1.921 22.532 1.00 97.56 291 ILE A N 1
ATOM 2253 C CA . ILE A 1 291 ? -14.562 -2.743 21.363 1.00 97.56 291 ILE A CA 1
ATOM 2254 C C . ILE A 1 291 ? -16.078 -2.874 21.229 1.00 97.56 291 ILE A C 1
ATOM 2256 O O . ILE A 1 291 ? -16.613 -2.692 20.137 1.00 97.56 291 ILE A O 1
ATOM 2260 N N . GLN A 1 292 ? -16.802 -3.146 22.317 1.00 97.81 292 GLN A N 1
ATOM 2261 C CA . GLN A 1 292 ? -18.262 -3.256 22.256 1.00 97.81 292 GLN A CA 1
ATOM 2262 C C . GLN A 1 292 ? -18.934 -1.945 21.823 1.00 97.81 292 GLN A C 1
ATOM 2264 O O . GLN A 1 292 ? -19.923 -1.981 21.088 1.00 97.81 292 GLN A O 1
ATOM 2269 N N . SER A 1 293 ? -18.414 -0.796 22.262 1.00 98.12 293 SER A N 1
ATOM 2270 C CA . SER A 1 293 ? -18.890 0.522 21.828 1.00 98.12 293 SER A CA 1
ATOM 2271 C C . SER A 1 293 ? -18.616 0.756 20.337 1.00 98.12 293 SER A C 1
ATOM 2273 O O . SER A 1 293 ? -19.540 1.049 19.574 1.00 98.12 293 SER A O 1
ATOM 2275 N N . CYS A 1 294 ? -17.380 0.522 19.889 1.00 98.44 294 CYS A N 1
ATOM 2276 C CA . CYS A 1 294 ? -16.978 0.662 18.488 1.00 98.44 294 CYS A CA 1
ATOM 2277 C C . CYS A 1 294 ? -17.750 -0.288 17.559 1.00 98.44 294 CYS A C 1
ATOM 2279 O O . CYS A 1 294 ? -18.174 0.126 16.484 1.00 98.44 294 CYS A O 1
ATOM 2281 N N . ASN A 1 295 ? -18.032 -1.523 17.986 1.00 98.44 295 ASN A N 1
ATOM 2282 C CA . ASN A 1 295 ? -18.847 -2.473 17.222 1.00 98.44 295 ASN A CA 1
ATOM 2283 C C . ASN A 1 295 ? -20.289 -1.979 17.022 1.00 98.44 295 ASN A C 1
ATOM 2285 O O . ASN A 1 295 ? -20.879 -2.217 15.972 1.00 98.44 295 ASN A O 1
ATOM 2289 N N . LYS A 1 296 ? -20.872 -1.258 17.990 1.00 98.44 296 LYS A N 1
ATOM 2290 C CA . LYS A 1 296 ? -22.203 -0.643 17.815 1.00 98.44 296 LYS A CA 1
ATOM 2291 C C . LYS A 1 296 ? -22.171 0.474 16.772 1.00 98.44 296 LYS A C 1
ATOM 2293 O O . LYS A 1 296 ? -23.095 0.575 15.970 1.00 98.44 296 LYS A O 1
ATOM 2298 N N . LEU A 1 297 ? -21.112 1.286 16.771 1.00 98.38 297 LEU A N 1
ATOM 2299 C CA . LEU A 1 297 ? -20.905 2.328 15.761 1.00 98.38 297 LEU A CA 1
ATOM 2300 C C . LEU A 1 297 ? -20.696 1.719 14.366 1.00 98.38 297 LEU A C 1
ATOM 2302 O O . LEU A 1 297 ? -21.358 2.135 13.417 1.00 98.38 297 LEU A O 1
ATOM 2306 N N . ALA A 1 298 ? -19.855 0.689 14.246 1.00 97.81 298 ALA A N 1
ATOM 2307 C CA . ALA A 1 298 ? -19.622 -0.020 12.988 1.00 97.81 298 ALA A CA 1
ATOM 2308 C C . ALA A 1 298 ? -20.883 -0.716 12.457 1.00 97.81 298 ALA A C 1
ATOM 2310 O O . ALA A 1 298 ? -21.161 -0.630 11.263 1.00 97.81 298 ALA A O 1
ATOM 2311 N N . ALA A 1 299 ? -21.700 -1.327 13.322 1.00 97.69 299 ALA A N 1
ATOM 2312 C CA . ALA A 1 299 ? -22.984 -1.912 12.923 1.00 97.69 299 ALA A CA 1
ATOM 2313 C C . ALA A 1 299 ? -23.966 -0.863 12.362 1.00 97.69 299 ALA A C 1
ATOM 2315 O O . ALA A 1 299 ? -24.802 -1.180 11.517 1.00 97.69 299 ALA A O 1
ATOM 2316 N N . ALA A 1 300 ? -23.842 0.397 12.794 1.00 97.81 300 ALA A N 1
ATOM 2317 C CA . ALA A 1 300 ? -24.561 1.542 12.233 1.00 97.81 300 ALA A CA 1
ATOM 2318 C C . ALA A 1 300 ? -23.863 2.168 11.006 1.00 97.81 300 ALA A C 1
ATOM 2320 O O . ALA A 1 300 ? -24.305 3.209 10.529 1.00 97.81 300 ALA A O 1
ATOM 2321 N N . LYS A 1 301 ? -22.791 1.543 10.497 1.00 97.12 301 LYS A N 1
ATOM 2322 C CA . LYS A 1 301 ? -21.938 2.016 9.391 1.00 97.12 301 LYS A CA 1
ATOM 2323 C C . LYS A 1 301 ? -21.198 3.329 9.669 1.00 97.12 301 LYS A C 1
ATOM 2325 O O . LYS A 1 301 ? -20.689 3.959 8.749 1.00 97.12 301 LYS A O 1
ATOM 2330 N N . ASN A 1 302 ? -21.052 3.699 10.941 1.00 97.62 302 ASN A N 1
ATOM 2331 C CA . ASN A 1 302 ? -20.257 4.848 11.374 1.00 97.62 302 ASN A CA 1
ATOM 2332 C C . ASN A 1 302 ? -18.799 4.427 11.618 1.00 97.62 302 ASN A C 1
ATOM 2334 O O . ASN A 1 302 ? -18.299 4.511 12.741 1.00 97.62 302 ASN A O 1
ATOM 2338 N N . TYR A 1 303 ? -18.130 3.921 10.577 1.00 98.12 303 TYR A N 1
ATOM 2339 C CA . TYR A 1 303 ? -16.786 3.349 10.700 1.00 98.12 303 TYR A CA 1
ATOM 2340 C C . TYR A 1 303 ? -15.743 4.376 11.139 1.00 98.12 303 TYR A C 1
ATOM 2342 O O . TYR A 1 303 ? -14.958 4.079 12.036 1.00 98.12 303 TYR A O 1
ATOM 2350 N N . THR A 1 304 ? -15.767 5.586 10.571 1.00 98.06 304 THR A N 1
ATOM 2351 C CA . THR A 1 304 ? -14.814 6.648 10.921 1.00 98.06 304 THR A CA 1
ATOM 2352 C C . THR A 1 304 ? -14.872 6.960 12.410 1.00 98.06 304 THR A C 1
ATOM 2354 O O . THR A 1 304 ? -13.858 6.891 13.095 1.00 98.06 304 THR A O 1
ATOM 2357 N N . GLU A 1 305 ? -16.063 7.225 12.947 1.00 98.38 305 GLU A N 1
ATOM 2358 C CA . GLU A 1 305 ? -16.235 7.542 14.369 1.00 98.38 305 GLU A CA 1
ATOM 2359 C C . GLU A 1 305 ? -15.877 6.357 15.276 1.00 98.38 305 GLU A C 1
ATOM 2361 O O . GLU A 1 305 ? -15.300 6.547 16.347 1.00 98.38 305 GLU A O 1
ATOM 2366 N N . ALA A 1 306 ? -16.143 5.123 14.834 1.00 98.44 306 ALA A N 1
ATOM 2367 C CA . ALA A 1 306 ? -15.709 3.929 15.551 1.00 98.44 306 ALA A CA 1
ATOM 2368 C C . ALA A 1 306 ? -14.175 3.832 15.627 1.00 98.44 306 ALA A C 1
ATOM 2370 O O . ALA A 1 306 ? -13.632 3.575 16.704 1.00 98.44 306 ALA A O 1
ATOM 2371 N N . CYS A 1 307 ? -13.480 4.079 14.512 1.00 98.31 307 CYS A N 1
ATOM 2372 C CA . CYS A 1 307 ? -12.021 4.102 14.447 1.00 98.31 307 CYS A CA 1
ATOM 2373 C C . CYS A 1 307 ? -11.436 5.240 15.286 1.00 98.31 307 CYS A C 1
ATOM 2375 O O . CYS A 1 307 ? -10.568 4.968 16.109 1.00 98.31 307 CYS A O 1
ATOM 2377 N N . LYS A 1 308 ? -11.948 6.473 15.165 1.00 98.31 308 LYS A N 1
ATOM 2378 C CA . LYS A 1 308 ? -11.516 7.612 15.996 1.00 98.31 308 LYS A CA 1
ATOM 2379 C C . LYS A 1 308 ? -11.622 7.281 17.480 1.00 98.31 308 LYS A C 1
ATOM 2381 O O . LYS A 1 308 ? -10.650 7.425 18.209 1.00 98.31 308 LYS A O 1
ATOM 2386 N N . SER A 1 309 ? -12.774 6.758 17.907 1.00 98.19 309 SER A N 1
ATOM 2387 C CA . SER A 1 309 ? -12.999 6.384 19.304 1.00 98.19 309 SER A CA 1
ATOM 2388 C C . SER A 1 309 ? -12.012 5.316 19.788 1.00 98.19 309 SER A C 1
ATOM 2390 O O . SER A 1 309 ? -11.504 5.418 20.903 1.00 98.19 309 SER A O 1
ATOM 2392 N N . MET A 1 310 ? -11.699 4.319 18.951 1.00 97.81 310 MET A N 1
ATOM 2393 C CA . MET A 1 310 ? -10.716 3.288 19.290 1.00 97.81 310 MET A CA 1
ATOM 2394 C C . MET A 1 310 ? -9.287 3.843 19.364 1.00 97.81 310 MET A C 1
ATOM 2396 O O . MET A 1 310 ? -8.564 3.527 20.303 1.00 97.81 310 MET A O 1
ATOM 2400 N N . ILE A 1 311 ? -8.880 4.683 18.408 1.00 97.31 311 ILE A N 1
ATOM 2401 C CA . ILE A 1 311 ? -7.548 5.306 18.401 1.00 97.31 311 ILE A CA 1
ATOM 2402 C C . ILE A 1 311 ? -7.375 6.164 19.651 1.00 97.31 311 ILE A C 1
ATOM 2404 O O . ILE A 1 311 ? -6.411 5.968 20.383 1.00 97.31 311 ILE A O 1
ATOM 2408 N N . THR A 1 312 ? -8.331 7.053 19.943 1.00 96.69 312 THR A N 1
ATOM 2409 C CA . THR A 1 312 ? -8.287 7.922 21.127 1.00 96.69 312 THR A CA 1
ATOM 2410 C C . THR A 1 312 ? -8.094 7.116 22.410 1.00 96.69 312 THR A C 1
ATOM 2412 O O . THR A 1 312 ? -7.230 7.458 23.208 1.00 96.69 312 THR A O 1
ATOM 2415 N N . PHE A 1 313 ? -8.800 5.991 22.569 1.00 96.69 313 PHE A N 1
ATOM 2416 C CA . PHE A 1 313 ? -8.635 5.108 23.728 1.00 96.69 313 PHE A CA 1
ATOM 2417 C C . PHE A 1 313 ? -7.199 4.569 23.895 1.00 96.69 313 PHE A C 1
ATOM 2419 O O . PHE A 1 313 ? -6.700 4.409 25.013 1.00 96.69 313 PHE A O 1
ATOM 2426 N N . PHE A 1 314 ? -6.513 4.260 22.793 1.00 94.81 314 PHE A N 1
ATOM 2427 C CA . PHE A 1 314 ? -5.134 3.775 22.850 1.00 94.81 314 PHE A CA 1
ATOM 2428 C C . PHE A 1 314 ? -4.109 4.900 23.002 1.00 94.81 314 PHE A C 1
ATOM 2430 O O . PHE A 1 314 ? -3.079 4.671 23.640 1.00 94.81 314 PHE A O 1
ATOM 2437 N N . VAL A 1 315 ? -4.412 6.097 22.499 1.00 90.31 315 VAL A N 1
ATOM 2438 C CA . VAL A 1 315 ? -3.549 7.283 22.592 1.00 90.31 315 VAL A CA 1
ATOM 2439 C C . VAL A 1 315 ? -3.536 7.906 23.995 1.00 90.31 315 VAL A C 1
ATOM 2441 O O . VAL A 1 315 ? -2.469 8.352 24.423 1.00 90.31 315 VAL A O 1
ATOM 2444 N N . GLU A 1 316 ? -4.678 7.943 24.690 1.00 83.94 316 GLU A N 1
ATOM 2445 C CA . GLU A 1 316 ? -4.844 8.516 26.045 1.00 83.94 316 GLU A CA 1
ATOM 2446 C C . GLU A 1 316 ? -4.360 7.589 27.167 1.00 83.94 316 GLU A C 1
ATOM 2448 O O . GLU A 1 316 ? -3.652 8.066 28.080 1.00 83.94 316 GLU A O 1
#

Secondary structure (DSSP, 8-state):
-------------------------------------------------------------------------SS----TT--EEETT--S-HHHHHHHHHHHHHHHHHH-EEEEEEEES--TTS-HHHHHHHHHHHHHTT-SEEEEEEEETTTT--EEEEEGGGGGS-HHHHHHHHHHHHHHHHHH--HHHHHHHHHGGGGGS-SSEEESS--S-HHHHHHHHHHHTTSSEEEEEE---SSS-HHHHHHHHHHHHTTT---S--EEEEEETTTTEEEEEESS----HHHHHHHHHHHHTT-HHHHHHHHHHHHH-

Sequence (316 aa):
MYGCDFSLKKFIIFLSLSFLLTSLSVGCNDKKEGKKKNTNKPESSAVEASQEVTEADKSAAAPLISKPELVIPHNVKPAQGSYVVDNAKLLSDEEISKCNDYAEWIYENYLINICIATCDELGELSPYDYAKNIYTQQYGSLGSGMVILINNATNNDLIYKQGRCENIDKTAEDISMLSATKMIVEYNSYGSAIIELIKLAETLPKCVCDNSGVFTPEDINSLEELCGDKNISILATKNSSEKSDEEICGDYFKRRFADSDTSDNTLIFLNTATDKFTVVTDLTKDYENQIQSCNKLAAAKNYTEACKSMITFFVE

pLDDT: mean 77.83, std 26.79, range [24.08, 98.5]

Radius of gyration: 27.96 Å; chains: 1; bounding box: 81×60×84 Å

Foldseek 3Di:
DDDDPDPPDDDDDDDDDDDDDDDDDDDDDDDDDDDYYDDDDDDDDDDDDDDDDDDDDDDPPDDPPDDPDADDPPPPDQPQLAQEAEAVVLDDPVLSNVLSVLQLVLCLQAVAHEHEYEDADQDPDDQQVSQVVVCCSRGVLDDWYWYFYHYNNVRDTDIHTDFQSVVQDPVLQVVLQVVLVCCCPVPVHNSVSSVSNSCSSVVTQRQEAASPPLDDPVLSVVLSVLCPPPQHHEHEDADPDPDDQQRVQVVVQCRNCVPPPDQLHKYWYQHLNQLFIDIDGSDPDDCPVLRVVLSVCSVVSVNSVSSSSVSVVSVD